Protein AF-A0A524F639-F1 (afdb_monomer_lite)

Foldseek 3Di:
DDLVVLVVVQQVVLPLFDAQAEPLLLQLPADPVLLVVLCVVVVQDDDPPDDDDSVNSVSSLLSVQSVVCVVPVVVCVVQVGSQSVSVVSQCVDPSSVVSVCLQWDPDLVVQVVLVQLVCQLVQKFKFAPCVVCVDPLNFGIWIFDPPPHTFIEGEDGDILVCLAPVSVVVVLVSQQVCLQQGQAYEYEYTLSSCVNQPLVNVQVSCVVSQHFYWYQGNSLQAIAGQAHGGTRPNHDPVNNVVVVVVIDPHTPHHNVPPPDHRSYDYDPVSHRHNVSYDNYHYDDPVVSVVSNVVSPDDPPCPVVVVPDDPDD

Sequence (312 aa):
MNNQEILDQIIQENEGKFGILCIDCLIVRTRFKELEEFVSKKEIEIPSDKQLTKLDYLDDIMIHYFKKMSENPDLREQYGDYLSLITDELLNDDNIKKYLSRFDFIAKHELIEAFADYCADMGISVYDTSFMEDDEFNTDLYLIKKKPFLRTEAVFVRTGSQMTKEQYKNTFYLLNEASKIATWIVFVTTPVGVYNIGLERLISDMEKLNVWFYVVDPVEQRVLGITKGKKSKDHEAELRDDYLKKVPKEPIRAPSRLSKISDYEFSESDSYNPKRYTMYEILPKAIALEREKSIIRKPKYKDIFRTLLVID

pLDDT: mean 87.97, std 11.81, range [37.5, 98.5]

Structure (mmCIF, N/CA/C/O backbone):
data_AF-A0A524F639-F1
#
_entry.id   AF-A0A524F639-F1
#
loop_
_atom_site.group_PDB
_atom_site.id
_atom_site.type_symbol
_atom_site.label_atom_id
_atom_site.label_alt_id
_atom_site.label_comp_id
_atom_site.label_asym_id
_atom_site.label_entity_id
_atom_site.label_seq_id
_atom_site.pdbx_PDB_ins_code
_atom_site.Cartn_x
_atom_site.Cartn_y
_atom_site.Cartn_z
_atom_site.occupancy
_atom_site.B_iso_or_equiv
_atom_site.auth_seq_id
_atom_site.auth_comp_id
_atom_site.auth_asym_id
_atom_site.auth_atom_id
_atom_site.pdbx_PDB_model_num
ATOM 1 N N . MET A 1 1 ? -23.797 15.335 20.670 1.00 77.38 1 MET A N 1
ATOM 2 C CA . MET A 1 1 ? -24.050 14.415 19.549 1.00 77.38 1 MET A CA 1
ATOM 3 C C . MET A 1 1 ? -24.398 13.054 20.100 1.00 77.38 1 MET A C 1
ATOM 5 O O . MET A 1 1 ? -23.820 12.661 21.111 1.00 77.38 1 MET A O 1
ATOM 9 N N . ASN A 1 2 ? -25.355 12.371 19.481 1.00 89.88 2 ASN A N 1
ATOM 10 C CA . ASN A 1 2 ? -25.576 10.951 19.743 1.00 89.88 2 ASN A CA 1
ATOM 11 C C . ASN A 1 2 ? -24.474 10.105 19.062 1.00 89.88 2 ASN A C 1
ATOM 13 O O . ASN A 1 2 ? -23.693 10.620 18.262 1.00 89.88 2 ASN A O 1
ATOM 17 N N . ASN A 1 3 ? -24.385 8.814 19.395 1.00 89.88 3 ASN A N 1
ATOM 18 C CA . ASN A 1 3 ? -23.334 7.939 18.864 1.00 89.88 3 ASN A CA 1
ATOM 19 C C . ASN A 1 3 ? -23.393 7.782 17.332 1.00 89.88 3 ASN A C 1
ATOM 21 O O . ASN A 1 3 ? -22.344 7.721 16.704 1.00 89.88 3 ASN A O 1
ATOM 25 N N . GLN A 1 4 ? -24.584 7.771 16.724 1.00 90.06 4 GLN A N 1
ATOM 26 C CA . GLN A 1 4 ? -24.719 7.646 15.268 1.00 90.06 4 GLN A CA 1
ATOM 27 C C . GLN A 1 4 ? -24.188 8.890 14.545 1.00 90.06 4 GLN A C 1
ATOM 29 O O . GLN A 1 4 ? -23.441 8.766 13.585 1.00 90.06 4 GLN A O 1
ATOM 34 N N . GLU A 1 5 ? -24.500 10.083 15.057 1.00 91.75 5 GLU A N 1
ATOM 35 C CA . GLU A 1 5 ? -23.988 11.351 14.521 1.00 91.75 5 GLU A CA 1
ATOM 36 C C . GLU A 1 5 ? -22.455 11.416 14.568 1.00 91.75 5 GLU A C 1
ATOM 38 O O . GLU A 1 5 ? -21.837 11.976 13.667 1.00 91.75 5 GLU A O 1
ATOM 43 N N . ILE A 1 6 ? -21.835 10.844 15.610 1.00 91.50 6 ILE A N 1
ATOM 44 C CA . ILE A 1 6 ? -20.371 10.755 15.721 1.00 91.50 6 ILE A CA 1
ATOM 45 C C . ILE A 1 6 ? -19.802 9.872 14.608 1.00 91.50 6 ILE A C 1
ATOM 47 O O . ILE A 1 6 ? -18.877 10.285 13.913 1.00 91.50 6 ILE A O 1
ATOM 51 N N . LEU A 1 7 ? -20.361 8.674 14.428 1.00 91.38 7 LEU A N 1
ATOM 52 C CA . LEU A 1 7 ? -19.907 7.731 13.404 1.00 91.38 7 LEU A CA 1
ATOM 53 C C . LEU A 1 7 ? -20.056 8.318 11.997 1.00 91.38 7 LEU A C 1
ATOM 55 O O . LEU A 1 7 ? -19.115 8.268 11.205 1.00 91.38 7 LEU A O 1
ATOM 59 N N . ASP A 1 8 ? -21.203 8.934 11.713 1.00 90.81 8 ASP A N 1
ATOM 60 C CA . ASP A 1 8 ? -21.471 9.566 10.423 1.00 90.81 8 ASP A CA 1
ATOM 61 C C . ASP A 1 8 ? -20.468 10.694 10.140 1.00 90.81 8 ASP A C 1
ATOM 63 O O . ASP A 1 8 ? -19.979 10.805 9.017 1.00 90.81 8 ASP A O 1
ATOM 67 N N . GLN A 1 9 ? -20.095 11.490 11.151 1.00 90.38 9 GLN A N 1
ATOM 68 C CA . GLN A 1 9 ? -19.083 12.536 10.991 1.00 90.38 9 GLN A CA 1
ATOM 69 C C . GLN A 1 9 ? -17.702 11.954 10.649 1.00 90.38 9 GLN A C 1
ATOM 71 O O . GLN A 1 9 ? -17.050 12.441 9.726 1.00 90.38 9 GLN A O 1
ATOM 76 N N . ILE A 1 10 ? -17.258 10.908 11.355 1.00 88.94 10 ILE A N 1
ATOM 77 C CA . ILE A 1 10 ? -15.953 10.268 11.104 1.00 88.94 10 ILE A CA 1
ATOM 78 C C . ILE A 1 10 ? -15.885 9.712 9.673 1.00 88.94 10 ILE A C 1
ATOM 80 O O . ILE A 1 10 ? -14.871 9.864 8.986 1.00 88.94 10 ILE A O 1
ATOM 84 N N . ILE A 1 11 ? -16.978 9.099 9.208 1.00 87.81 11 ILE A N 1
ATOM 85 C CA . ILE A 1 11 ? -17.091 8.567 7.845 1.00 87.81 11 ILE A CA 1
ATOM 86 C C . ILE A 1 11 ? -17.079 9.710 6.817 1.00 87.81 11 ILE A C 1
ATOM 88 O O . ILE A 1 11 ? -16.344 9.641 5.831 1.00 87.81 11 ILE A O 1
ATOM 92 N N . GLN A 1 12 ? -17.846 10.780 7.052 1.00 86.38 12 GLN A N 1
ATOM 93 C CA . GLN A 1 12 ? -17.947 11.926 6.139 1.00 86.38 12 GLN A CA 1
ATOM 94 C C . GLN A 1 12 ? -16.614 12.653 5.929 1.00 86.38 12 GLN A C 1
ATOM 96 O O . GLN A 1 12 ? -16.335 13.102 4.819 1.00 86.38 12 GLN A O 1
ATOM 101 N N . GLU A 1 13 ? -15.750 12.737 6.945 1.00 82.00 13 GLU A N 1
ATOM 102 C CA . GLU A 1 13 ? -14.425 13.368 6.813 1.00 82.00 13 GLU A CA 1
ATOM 103 C C . GLU A 1 13 ? -13.511 12.676 5.780 1.00 82.00 13 GLU A C 1
ATOM 105 O O . GLU A 1 13 ? -12.563 13.285 5.266 1.00 82.00 13 GLU A O 1
ATOM 110 N N . ASN A 1 14 ? -13.820 11.424 5.434 1.00 76.31 14 ASN A N 1
ATOM 111 C CA . ASN A 1 14 ? -13.075 10.619 4.468 1.00 76.31 14 ASN A CA 1
ATOM 112 C C . ASN A 1 14 ? -13.873 10.296 3.197 1.00 76.31 14 ASN A C 1
ATOM 114 O O . ASN A 1 14 ? -13.374 9.587 2.321 1.00 76.31 14 ASN A O 1
ATOM 118 N N . GLU A 1 15 ? -15.078 10.850 3.050 1.00 80.94 15 GLU A N 1
ATOM 119 C CA . GLU A 1 15 ? -15.914 10.615 1.879 1.00 80.94 15 GLU A CA 1
ATOM 120 C C . GLU A 1 15 ? -15.224 11.110 0.592 1.00 80.94 15 GLU A C 1
ATOM 122 O O . GLU A 1 15 ? -14.656 12.203 0.521 1.00 80.94 15 GLU A O 1
ATOM 127 N N . GLY A 1 16 ? -15.237 10.273 -0.450 1.00 76.88 16 GLY A N 1
ATOM 128 C CA . GLY A 1 16 ? -14.625 10.574 -1.750 1.00 76.88 16 GLY A CA 1
ATOM 129 C C . GLY A 1 16 ? -13.101 10.394 -1.828 1.00 76.88 16 GLY A C 1
ATOM 130 O O . GLY A 1 16 ? -12.529 10.604 -2.907 1.00 76.88 16 GLY A O 1
ATOM 131 N N . LYS A 1 17 ? -12.446 9.982 -0.733 1.00 86.12 17 LYS A N 1
ATOM 132 C CA . LYS A 1 17 ? -11.032 9.582 -0.709 1.00 86.12 17 LYS A CA 1
ATOM 133 C C . LYS A 1 17 ? -10.884 8.057 -0.716 1.00 86.12 17 LYS A C 1
ATOM 135 O O . LYS A 1 17 ? -11.781 7.335 -0.296 1.00 86.12 17 LYS A O 1
ATOM 140 N N . PHE A 1 18 ? -9.734 7.579 -1.179 1.00 89.81 18 PHE A N 1
ATOM 141 C CA . PHE A 1 18 ? -9.319 6.180 -1.110 1.00 89.81 18 PHE A CA 1
ATOM 142 C C . PHE A 1 18 ? -8.263 6.023 -0.021 1.00 89.81 18 PHE A C 1
ATOM 144 O O . PHE A 1 18 ? -7.236 6.708 -0.053 1.00 89.81 18 PHE A O 1
ATOM 151 N N . GLY A 1 19 ? -8.498 5.132 0.935 1.00 92.56 19 GLY A N 1
ATOM 152 C CA . GLY A 1 19 ? -7.502 4.809 1.949 1.00 92.56 19 GLY A CA 1
ATOM 153 C C . GLY A 1 19 ? -6.488 3.808 1.435 1.00 92.56 19 GLY A C 1
ATOM 154 O O . GLY A 1 19 ? -6.814 2.923 0.654 1.00 92.56 19 GLY A O 1
ATOM 155 N N . ILE A 1 20 ? -5.248 3.924 1.899 1.00 95.56 20 ILE A N 1
ATOM 156 C CA . ILE A 1 20 ? -4.230 2.900 1.662 1.00 95.56 20 ILE A CA 1
ATOM 157 C C . ILE A 1 20 ? -4.450 1.696 2.587 1.00 95.56 20 ILE A C 1
ATOM 159 O O . ILE A 1 20 ? -4.297 0.555 2.158 1.00 95.56 20 ILE A O 1
ATOM 163 N N . LEU A 1 21 ? -4.836 1.940 3.843 1.00 94.75 21 LEU A N 1
ATOM 164 C CA . LEU A 1 21 ? -5.191 0.917 4.825 1.00 94.75 21 LEU A CA 1
ATOM 165 C C . LEU A 1 21 ? -6.665 1.033 5.223 1.00 94.75 21 LEU A C 1
ATOM 167 O O . LEU A 1 21 ? -7.083 2.038 5.793 1.00 94.75 21 LEU A O 1
ATOM 171 N N . CYS A 1 22 ? -7.435 -0.029 4.981 1.00 93.62 22 CYS A N 1
ATOM 172 C CA . CYS A 1 22 ? -8.819 -0.138 5.438 1.00 93.62 22 CYS A CA 1
ATOM 173 C C . CYS A 1 22 ? -8.879 -0.639 6.891 1.00 93.62 22 CYS A C 1
ATOM 175 O O . CYS A 1 22 ? -8.493 -1.777 7.187 1.00 93.62 22 CYS A O 1
ATOM 177 N N . ILE A 1 23 ? -9.385 0.200 7.799 1.00 94.81 23 ILE A N 1
ATOM 178 C CA . ILE A 1 23 ? -9.487 -0.123 9.229 1.00 94.81 23 ILE A CA 1
ATOM 179 C C . ILE A 1 23 ? -10.513 -1.238 9.455 1.00 94.81 23 ILE A C 1
ATOM 181 O O . ILE A 1 23 ? -10.240 -2.162 10.222 1.00 94.81 23 ILE A O 1
ATOM 185 N N . ASP A 1 24 ? -11.638 -1.240 8.733 1.00 94.06 24 ASP A N 1
ATOM 186 C CA . ASP A 1 24 ? -12.615 -2.334 8.804 1.00 94.06 24 ASP A CA 1
ATOM 187 C C . ASP A 1 24 ? -11.956 -3.674 8.480 1.00 94.06 24 ASP A C 1
ATOM 189 O O . ASP A 1 24 ? -12.101 -4.655 9.209 1.00 94.06 24 ASP A O 1
ATOM 193 N N . CYS A 1 25 ? -11.152 -3.705 7.415 1.00 92.56 25 CYS A N 1
ATOM 194 C CA . CYS A 1 25 ? -10.421 -4.893 7.004 1.00 92.56 25 CYS A CA 1
ATOM 195 C C . CYS A 1 25 ? -9.411 -5.362 8.055 1.00 92.56 25 CYS A C 1
ATOM 197 O O . CYS A 1 25 ? -9.228 -6.577 8.209 1.00 92.56 25 CYS A O 1
ATOM 199 N N . LEU A 1 26 ? -8.751 -4.436 8.756 1.00 94.69 26 LEU A N 1
ATOM 200 C CA . LEU A 1 26 ? -7.849 -4.753 9.859 1.00 94.69 26 LEU A CA 1
ATOM 201 C C . LEU A 1 26 ? -8.635 -5.415 10.996 1.00 94.69 26 LEU A C 1
ATOM 203 O O . LEU A 1 26 ? -8.312 -6.535 11.389 1.00 94.69 26 LEU A O 1
ATOM 207 N N . ILE A 1 27 ? -9.704 -4.767 11.461 1.00 95.25 27 ILE A N 1
ATOM 208 C CA . ILE A 1 27 ? -10.514 -5.216 12.599 1.00 95.25 27 ILE A CA 1
ATOM 209 C C . ILE A 1 27 ? -11.236 -6.530 12.314 1.00 95.25 27 ILE A C 1
ATOM 211 O O . ILE A 1 27 ? -11.289 -7.421 13.155 1.00 95.25 27 ILE A O 1
ATOM 215 N N . VAL A 1 28 ? -11.743 -6.730 11.105 1.00 92.44 28 VAL A N 1
ATOM 216 C CA . VAL A 1 28 ? -12.386 -7.996 10.746 1.00 92.44 28 VAL A CA 1
ATOM 217 C C . VAL A 1 28 ? -11.402 -9.172 10.816 1.00 92.44 28 VAL A C 1
ATOM 219 O O . VAL A 1 28 ? -11.792 -10.301 11.138 1.00 92.44 28 VAL A O 1
ATOM 222 N N . ARG A 1 29 ? -10.104 -8.919 10.609 1.00 91.12 29 ARG A N 1
ATOM 223 C CA . ARG A 1 29 ? -9.038 -9.927 10.682 1.00 91.12 29 ARG A CA 1
ATOM 224 C C . ARG A 1 29 ? -8.490 -10.151 12.095 1.00 91.12 29 ARG A C 1
ATOM 226 O O . ARG A 1 29 ? -7.940 -11.231 12.321 1.00 91.12 29 ARG A O 1
ATOM 233 N N . THR A 1 30 ? -8.661 -9.219 13.037 1.00 93.81 30 THR A N 1
ATOM 234 C CA . THR A 1 30 ? -8.248 -9.407 14.445 1.00 93.81 30 THR A CA 1
ATOM 235 C C . THR A 1 30 ? -9.099 -10.473 15.140 1.00 93.81 30 THR A C 1
ATOM 237 O O . THR A 1 30 ? -10.178 -10.835 14.669 1.00 93.81 30 THR A O 1
ATOM 240 N N . ARG A 1 31 ? -8.648 -11.043 16.262 1.00 94.62 31 ARG A N 1
ATOM 241 C CA . ARG A 1 31 ? -9.488 -11.961 17.058 1.00 94.62 31 ARG A CA 1
ATOM 242 C C . ARG A 1 31 ? -10.358 -11.168 18.029 1.00 94.62 31 ARG A C 1
ATOM 244 O O . ARG A 1 31 ? -9.911 -10.169 18.572 1.00 94.62 31 ARG A O 1
ATOM 251 N N . PHE A 1 32 ? -11.555 -11.683 18.331 1.00 94.50 32 PHE A N 1
ATOM 252 C CA . PHE A 1 32 ? -12.450 -11.091 19.339 1.00 94.50 32 PHE A CA 1
ATOM 253 C C . PHE A 1 32 ? -11.740 -10.842 20.672 1.00 94.50 32 PHE A C 1
ATOM 255 O O . PHE A 1 32 ? -11.739 -9.719 21.151 1.00 94.50 32 PHE A O 1
ATOM 262 N N . LYS A 1 33 ? -11.030 -11.851 21.191 1.00 95.50 33 LYS A N 1
ATOM 263 C CA . LYS A 1 33 ? -10.266 -11.735 22.439 1.00 95.50 33 LYS A CA 1
ATOM 264 C C . LYS A 1 33 ? -9.258 -10.575 22.435 1.00 95.50 33 LYS A C 1
ATOM 266 O O . LYS A 1 33 ? -9.067 -9.931 23.452 1.00 95.50 33 LYS A O 1
ATOM 271 N N . GLU A 1 34 ? -8.616 -10.304 21.300 1.00 96.75 34 GLU A N 1
ATOM 272 C CA . GLU A 1 34 ? -7.627 -9.220 21.192 1.00 96.75 34 GLU A CA 1
ATOM 273 C C . GLU A 1 34 ? -8.309 -7.844 21.169 1.00 96.75 34 GLU A C 1
ATOM 275 O O . GLU A 1 34 ? -7.772 -6.891 21.722 1.00 96.75 34 GLU A O 1
ATOM 280 N N . LEU A 1 35 ? -9.510 -7.747 20.581 1.00 96.12 35 LEU A N 1
ATOM 281 C CA . LEU A 1 35 ? -10.339 -6.539 20.644 1.00 96.12 35 LEU A CA 1
ATOM 282 C C . LEU A 1 35 ? -10.879 -6.298 22.059 1.00 96.12 35 LEU A C 1
ATOM 284 O O . LEU A 1 35 ? -10.827 -5.174 22.545 1.00 96.12 35 LEU A O 1
ATOM 288 N N . GLU A 1 36 ? -11.348 -7.348 22.736 1.00 94.56 36 GLU A N 1
ATOM 289 C CA . GLU A 1 36 ? -11.800 -7.291 24.132 1.00 94.56 36 GLU A CA 1
ATOM 290 C C . GLU A 1 36 ? -10.669 -6.839 25.068 1.00 94.56 36 GLU A C 1
ATOM 292 O O . GLU A 1 36 ? -10.865 -5.953 25.900 1.00 94.56 36 GLU A O 1
ATOM 297 N N . GLU A 1 37 ? -9.468 -7.402 24.902 1.00 95.81 37 GLU A N 1
ATOM 298 C CA . GLU A 1 37 ? -8.270 -6.991 25.639 1.00 95.81 37 GLU A CA 1
ATOM 299 C C . GLU A 1 37 ? -7.906 -5.528 25.360 1.00 95.81 37 GLU A C 1
ATOM 301 O O . GLU A 1 37 ? -7.610 -4.789 26.299 1.00 95.81 37 GLU A O 1
ATOM 306 N N . PHE A 1 38 ? -7.954 -5.092 24.096 1.00 97.00 38 PHE A N 1
ATOM 307 C CA . PHE A 1 38 ? -7.668 -3.707 23.719 1.00 97.00 38 PHE A CA 1
ATOM 308 C C . PHE A 1 38 ? -8.638 -2.728 24.383 1.00 97.00 38 PHE A C 1
ATOM 310 O O . PHE A 1 38 ? -8.211 -1.783 25.045 1.00 97.00 38 PHE A O 1
ATOM 317 N N . VAL A 1 39 ? -9.939 -2.983 24.260 1.00 96.12 39 VAL A N 1
ATOM 318 C CA . VAL A 1 39 ? -10.992 -2.166 24.869 1.00 96.12 39 VAL A CA 1
ATOM 319 C C . VAL A 1 39 ? -10.842 -2.123 26.384 1.00 96.12 39 VAL A C 1
ATOM 321 O O . VAL A 1 39 ? -10.888 -1.041 26.967 1.00 96.12 39 VAL A O 1
ATOM 324 N N . SER A 1 40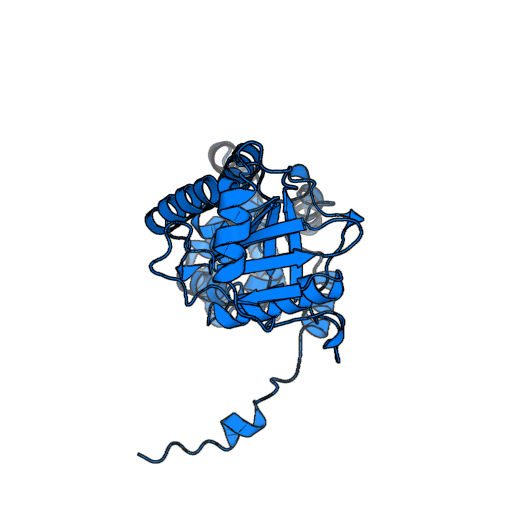 ? -10.617 -3.272 27.028 1.00 94.69 40 SER A N 1
ATOM 325 C CA . SER A 1 40 ? -10.431 -3.327 28.478 1.00 94.69 40 SER A CA 1
ATOM 326 C C . SER A 1 40 ? -9.192 -2.546 28.919 1.00 94.69 40 SER A C 1
ATOM 328 O O . SER A 1 40 ? -9.249 -1.836 29.917 1.00 94.69 40 SER A O 1
ATOM 330 N N . LYS A 1 41 ? -8.081 -2.654 28.181 1.00 96.06 41 LYS A N 1
ATOM 331 C CA . LYS A 1 41 ? -6.825 -1.940 28.456 1.00 96.06 41 LYS A CA 1
ATOM 332 C C . LYS A 1 41 ? -6.954 -0.429 28.267 1.00 96.06 41 LYS A C 1
ATOM 334 O O . LYS A 1 41 ? -6.250 0.325 28.932 1.00 96.06 41 LYS A O 1
ATOM 339 N N . LYS A 1 42 ? -7.803 0.005 27.335 1.00 95.69 42 LYS A N 1
ATOM 340 C CA . LYS A 1 42 ? -8.066 1.418 27.030 1.00 95.69 42 LYS A CA 1
ATOM 341 C C . LYS A 1 42 ? -9.260 1.989 27.799 1.00 95.69 42 LYS A C 1
ATOM 343 O O . LYS A 1 42 ? -9.600 3.144 27.573 1.00 95.69 42 LYS A O 1
ATOM 348 N N . GLU A 1 43 ? -9.863 1.202 28.694 1.00 94.44 43 GLU A N 1
ATOM 349 C CA . GLU A 1 43 ? -11.026 1.589 29.505 1.00 94.44 43 GLU A CA 1
ATOM 350 C C . GLU A 1 43 ? -12.197 2.103 28.646 1.00 94.44 43 GLU A C 1
ATOM 352 O O . GLU A 1 43 ? -12.898 3.051 28.997 1.00 94.44 43 GLU A O 1
ATOM 357 N N . ILE A 1 44 ? -12.402 1.478 27.484 1.00 95.00 44 ILE A N 1
ATOM 358 C CA . ILE A 1 44 ? -13.484 1.829 26.563 1.00 95.00 44 ILE A CA 1
ATOM 359 C C . ILE A 1 44 ? -14.779 1.197 27.080 1.00 95.00 44 ILE A C 1
ATOM 361 O O . ILE A 1 44 ? -14.857 -0.016 27.281 1.00 95.00 44 ILE A O 1
ATOM 365 N N . GLU A 1 45 ? -15.802 2.021 27.302 1.00 90.06 45 GLU A N 1
ATOM 366 C CA . GLU A 1 45 ? -17.116 1.553 27.742 1.00 90.06 45 GLU A CA 1
ATOM 367 C C . GLU A 1 45 ? -17.806 0.758 26.630 1.00 90.06 45 GLU A C 1
ATOM 369 O O . GLU A 1 45 ? -18.047 1.281 25.543 1.00 90.06 45 GLU A O 1
ATOM 374 N N . ILE A 1 46 ? -18.155 -0.496 26.925 1.00 88.19 46 ILE A N 1
ATOM 375 C CA . ILE A 1 46 ? -18.859 -1.391 26.005 1.00 88.19 46 ILE A CA 1
ATOM 376 C C . ILE A 1 46 ? -20.236 -1.751 26.573 1.00 88.19 46 ILE A C 1
ATOM 378 O O . ILE A 1 46 ? -20.328 -2.101 27.756 1.00 88.19 46 ILE A O 1
ATOM 382 N N . PRO A 1 47 ? -21.307 -1.731 25.757 1.00 82.94 47 PRO A N 1
ATOM 383 C CA . PRO A 1 47 ? -22.626 -2.196 26.175 1.00 82.94 47 PRO A CA 1
ATOM 384 C C . PRO A 1 47 ? -22.586 -3.671 26.602 1.00 82.94 47 PRO A C 1
ATOM 386 O O . PRO A 1 47 ? -22.328 -4.564 25.795 1.00 82.94 47 PRO A O 1
ATOM 389 N N . SER A 1 48 ? -22.851 -3.942 27.881 1.00 73.25 48 SER A N 1
ATOM 390 C CA . SER A 1 48 ? -22.785 -5.290 28.469 1.00 73.25 48 SER A CA 1
ATOM 391 C C . SER A 1 48 ? -23.960 -6.197 28.083 1.00 73.25 48 SER A C 1
ATOM 393 O O . SER A 1 48 ? -23.932 -7.400 28.338 1.00 73.25 48 SER A O 1
ATOM 395 N N . ASP A 1 49 ? -24.994 -5.631 27.467 1.00 72.75 49 ASP A N 1
ATOM 396 C CA . ASP A 1 49 ? -26.269 -6.263 27.140 1.00 72.75 49 ASP A CA 1
ATOM 397 C C . ASP A 1 49 ? -26.359 -6.772 25.691 1.00 72.75 49 ASP A C 1
ATOM 399 O O . ASP A 1 49 ? -27.373 -7.361 25.307 1.00 72.75 49 ASP A O 1
ATOM 403 N N . LYS A 1 50 ? -25.310 -6.585 24.879 1.00 76.44 50 LYS A N 1
ATOM 404 C CA . LYS A 1 50 ? -25.316 -6.937 23.454 1.00 76.44 50 LYS A CA 1
ATOM 405 C C . LYS A 1 50 ? -24.219 -7.926 23.090 1.00 76.44 50 LYS A C 1
ATOM 407 O O . LYS A 1 50 ? -23.068 -7.799 23.492 1.00 76.44 50 LYS A O 1
ATOM 412 N N . GLN A 1 51 ? -24.575 -8.893 22.247 1.00 82.25 51 GLN A N 1
ATOM 413 C CA . GLN A 1 51 ? -23.589 -9.708 21.550 1.00 82.25 51 GLN A CA 1
ATOM 414 C C . GLN A 1 51 ? -23.006 -8.884 20.398 1.00 82.25 51 GLN A C 1
ATOM 416 O O . GLN A 1 51 ? -23.673 -8.672 19.386 1.00 82.25 51 GLN A O 1
ATOM 421 N N . LEU A 1 52 ? -21.779 -8.401 20.576 1.00 88.94 52 LEU A N 1
ATOM 422 C CA . LEU A 1 52 ? -21.127 -7.502 19.629 1.00 88.94 52 LEU A CA 1
ATOM 423 C C . LEU A 1 52 ? -20.381 -8.257 18.529 1.00 88.94 52 LEU A C 1
ATOM 425 O O . LEU A 1 52 ? -19.721 -9.273 18.755 1.00 88.94 52 LEU A O 1
ATOM 429 N N . THR A 1 53 ? -20.464 -7.729 17.313 1.00 92.25 53 THR A N 1
ATOM 430 C CA . THR A 1 53 ? -19.586 -8.082 16.197 1.00 92.25 53 THR A CA 1
ATOM 431 C C . THR A 1 53 ? -18.278 -7.291 16.289 1.00 92.25 53 THR A C 1
ATOM 433 O O . THR A 1 53 ? -18.199 -6.273 16.971 1.00 92.25 53 THR A O 1
ATOM 436 N N . LYS A 1 54 ? -17.230 -7.701 15.561 1.00 93.38 54 LYS A N 1
ATOM 437 C CA . LYS A 1 54 ? -15.949 -6.962 15.548 1.00 93.38 54 LYS A CA 1
ATOM 438 C C . LYS A 1 54 ? -16.094 -5.523 15.055 1.00 93.38 54 LYS A C 1
ATOM 440 O O . LYS A 1 54 ? -15.382 -4.644 15.516 1.00 93.38 54 LYS A O 1
ATOM 445 N N . LEU A 1 55 ? -17.017 -5.289 14.127 1.00 93.69 55 LEU A N 1
ATOM 446 C CA . LEU A 1 55 ? -17.291 -3.945 13.639 1.00 93.69 55 LEU A CA 1
ATOM 447 C C . LEU A 1 55 ? -18.110 -3.128 14.651 1.00 93.69 55 LEU A C 1
ATOM 449 O O . LEU A 1 55 ? -17.998 -1.916 14.644 1.00 93.69 55 LEU A O 1
ATOM 453 N N . ASP A 1 56 ? -18.904 -3.746 15.539 1.00 93.62 56 ASP A N 1
ATOM 454 C CA . ASP A 1 56 ? -19.492 -3.011 16.677 1.00 93.62 56 ASP A CA 1
ATOM 455 C C . ASP A 1 56 ? -18.401 -2.553 17.660 1.00 93.62 56 ASP A C 1
ATOM 457 O O . ASP A 1 56 ? -18.417 -1.410 18.095 1.00 93.62 56 ASP A O 1
ATOM 461 N N . TYR A 1 57 ? -17.389 -3.393 17.923 1.00 94.81 57 TYR A N 1
ATOM 462 C CA . TYR A 1 57 ? -16.215 -2.960 18.692 1.00 94.81 57 TYR A CA 1
ATOM 463 C C . TYR A 1 57 ? -15.492 -1.781 18.031 1.00 94.81 57 TYR A C 1
ATOM 465 O O . TYR A 1 57 ? -15.052 -0.873 18.730 1.00 94.81 57 TYR A O 1
ATOM 473 N N . LEU A 1 58 ? -15.359 -1.783 16.700 1.00 95.38 58 LEU A N 1
ATOM 474 C CA . LEU A 1 58 ? -14.780 -0.646 15.983 1.00 95.38 58 LEU A CA 1
ATOM 475 C C . LEU A 1 58 ? -15.622 0.620 16.177 1.00 95.38 58 LEU A C 1
ATOM 477 O O . LEU A 1 58 ? -15.047 1.660 16.479 1.00 95.38 58 LEU A O 1
ATOM 481 N N . ASP A 1 59 ? -16.950 0.527 16.080 1.00 94.69 59 ASP A N 1
ATOM 482 C CA . ASP A 1 59 ? -17.852 1.659 16.331 1.00 94.69 59 ASP A CA 1
ATOM 483 C C . ASP A 1 59 ? -17.617 2.265 17.728 1.00 94.69 59 ASP A C 1
ATOM 485 O O . ASP A 1 59 ? -17.403 3.474 17.856 1.00 94.69 59 ASP A O 1
ATOM 489 N N . ASP A 1 60 ? -17.561 1.431 18.770 1.00 95.12 60 ASP A N 1
ATOM 490 C CA . ASP A 1 60 ? -17.321 1.885 20.146 1.00 95.12 60 ASP A CA 1
ATOM 491 C C . ASP A 1 60 ? -15.919 2.502 20.327 1.00 95.12 60 ASP A C 1
ATOM 493 O O . ASP A 1 60 ? -15.770 3.552 20.963 1.00 95.12 60 ASP A O 1
ATOM 497 N N . ILE A 1 61 ? -14.890 1.904 19.714 1.00 96.19 61 ILE A N 1
ATOM 498 C CA . ILE A 1 61 ? -13.519 2.439 19.706 1.00 96.19 61 ILE A CA 1
ATOM 499 C C . ILE A 1 61 ? -13.487 3.823 19.050 1.00 96.19 61 ILE A C 1
ATOM 501 O O . ILE A 1 61 ? -12.915 4.764 19.604 1.00 96.19 61 ILE A O 1
ATOM 505 N N . MET A 1 62 ? -14.123 3.973 17.890 1.00 95.25 62 MET A N 1
ATOM 506 C CA . MET A 1 62 ? -14.185 5.246 17.179 1.00 95.25 62 MET A CA 1
ATOM 507 C C . MET A 1 62 ? -14.878 6.330 17.999 1.00 95.25 62 MET A C 1
ATOM 509 O O . MET A 1 62 ? -14.361 7.441 18.118 1.00 95.25 62 MET A O 1
ATOM 513 N N . ILE A 1 63 ? -16.024 6.005 18.603 1.00 95.19 63 ILE A N 1
ATOM 514 C CA . ILE A 1 63 ? -16.778 6.933 19.451 1.00 95.19 63 ILE A CA 1
ATOM 515 C C . ILE A 1 63 ? -15.930 7.391 20.640 1.00 95.19 63 ILE A C 1
ATOM 517 O O . ILE A 1 63 ? -15.930 8.579 20.974 1.00 95.19 63 ILE A O 1
ATOM 521 N N . HIS A 1 64 ? -15.202 6.470 21.276 1.00 95.81 64 HIS A N 1
ATOM 522 C CA . HIS A 1 64 ? -14.319 6.790 22.393 1.00 95.81 64 HIS A CA 1
ATOM 523 C C . HIS A 1 64 ? -13.233 7.793 21.986 1.00 95.81 64 HIS A C 1
ATOM 525 O O . HIS A 1 64 ? -13.093 8.845 22.614 1.00 95.81 64 HIS A O 1
ATOM 531 N N . TYR A 1 65 ? -12.489 7.509 20.915 1.00 95.00 65 TYR A N 1
ATOM 532 C CA . TYR A 1 65 ? -11.387 8.376 20.490 1.00 95.00 65 TYR A CA 1
ATOM 533 C C . TYR A 1 65 ? -11.859 9.701 19.892 1.00 95.00 65 TYR A C 1
ATOM 535 O O . TYR A 1 65 ? -11.188 10.716 20.079 1.00 95.00 65 TYR A O 1
ATOM 543 N N . PHE A 1 66 ? -13.039 9.735 19.268 1.00 93.50 66 PHE A N 1
ATOM 544 C CA . PHE A 1 66 ? -13.678 10.986 18.872 1.00 93.50 66 PHE A CA 1
ATOM 545 C C . PHE A 1 66 ? -13.913 11.894 20.081 1.00 93.50 66 PHE A C 1
ATOM 547 O O . PHE A 1 66 ? -13.464 13.039 20.087 1.00 93.50 66 PHE A O 1
ATOM 554 N N . LYS A 1 67 ? -14.558 11.374 21.136 1.00 93.56 67 LYS A N 1
ATOM 555 C CA . LYS A 1 67 ? -14.813 12.133 22.372 1.00 93.56 67 LYS A CA 1
ATOM 556 C C . LYS A 1 67 ? -13.506 12.592 23.018 1.00 93.56 67 LYS A C 1
ATOM 558 O O . LYS A 1 67 ? -13.359 13.775 23.309 1.00 93.56 67 LYS A O 1
ATOM 563 N N . LYS A 1 68 ? -12.524 11.690 23.132 1.00 93.56 68 LYS A N 1
ATOM 564 C CA . LYS A 1 68 ? -11.196 11.985 23.691 1.00 93.56 68 LYS A CA 1
ATOM 565 C C . LYS A 1 68 ? -10.488 13.129 22.955 1.00 93.56 68 LYS A C 1
ATOM 567 O O . LYS A 1 68 ? -9.904 14.000 23.591 1.00 93.56 68 LYS A O 1
ATOM 572 N N . MET A 1 69 ? -10.545 13.145 21.625 1.00 92.62 69 MET A N 1
ATOM 573 C CA . MET A 1 69 ? -9.937 14.195 20.801 1.00 92.62 69 MET A CA 1
ATOM 574 C C . MET A 1 69 ? -10.734 15.506 20.843 1.00 92.62 69 MET A C 1
ATOM 576 O O . MET A 1 69 ? -10.149 16.584 20.807 1.00 92.62 69 MET A O 1
ATOM 580 N N . SER A 1 70 ? -12.062 15.438 20.968 1.00 89.69 70 SER A N 1
ATOM 581 C CA . SER A 1 70 ? -12.913 16.616 21.171 1.00 89.69 70 SER A CA 1
ATOM 582 C C . SER A 1 70 ? -12.696 17.291 22.528 1.00 89.69 70 SER A C 1
ATOM 584 O O . SER A 1 70 ? -12.844 18.507 22.631 1.00 89.69 70 SER A O 1
ATOM 586 N N . GLU A 1 71 ? -12.342 16.524 23.558 1.00 92.19 71 GLU A N 1
ATOM 587 C CA . GLU A 1 71 ? -12.056 17.024 24.908 1.00 92.19 71 GLU A CA 1
ATOM 588 C C . GLU A 1 71 ? -10.608 17.513 25.076 1.00 92.19 71 GLU A C 1
ATOM 590 O O . GLU A 1 71 ? -10.324 18.276 26.000 1.00 92.19 71 GLU A O 1
ATOM 595 N N . ASN A 1 72 ? -9.700 17.115 24.178 1.00 92.12 72 ASN A N 1
ATOM 596 C CA . ASN A 1 72 ? -8.286 17.474 24.229 1.00 92.12 72 ASN A CA 1
ATOM 597 C C . ASN A 1 72 ? -7.799 18.090 22.896 1.00 92.12 72 ASN A C 1
ATOM 599 O O . ASN A 1 72 ? -7.399 17.354 21.988 1.00 92.12 72 ASN A O 1
ATOM 603 N N . PRO A 1 73 ? -7.784 19.434 22.781 1.00 86.69 73 PRO A N 1
ATOM 604 C CA . PRO A 1 73 ? -7.355 20.141 21.572 1.00 86.69 73 PRO A CA 1
ATOM 605 C C . PRO A 1 73 ? -5.933 19.807 21.102 1.00 86.69 73 PRO A C 1
ATOM 607 O O . PRO A 1 73 ? -5.691 19.808 19.895 1.00 86.69 73 PRO A O 1
ATOM 610 N N . ASP A 1 74 ? -5.022 19.463 22.017 1.00 92.44 74 ASP A N 1
ATOM 611 C CA . ASP A 1 74 ? -3.630 19.140 21.682 1.00 92.44 74 ASP A CA 1
ATOM 612 C C . ASP A 1 74 ? -3.549 17.875 20.809 1.00 92.44 74 ASP A C 1
ATOM 614 O O . ASP A 1 74 ? -2.730 17.788 19.893 1.00 92.44 74 ASP A O 1
ATOM 618 N N . LEU A 1 75 ? -4.457 16.909 21.022 1.00 89.94 75 LEU A N 1
ATOM 619 C CA . LEU A 1 75 ? -4.554 15.717 20.171 1.00 89.94 75 LEU A CA 1
ATOM 620 C C . LEU A 1 75 ? -4.964 16.080 18.742 1.00 89.94 75 LEU A C 1
ATOM 622 O O . LEU A 1 75 ? -4.505 15.454 17.787 1.00 89.94 75 LEU A O 1
ATOM 626 N N . ARG A 1 76 ? -5.804 17.106 18.575 1.00 86.62 76 ARG A N 1
ATOM 627 C CA . ARG A 1 76 ? -6.212 17.572 17.249 1.00 86.62 76 ARG A CA 1
ATOM 628 C C . ARG A 1 76 ? -5.082 18.246 16.492 1.00 86.62 76 ARG A C 1
ATOM 630 O O . ARG A 1 76 ? -4.964 18.024 15.291 1.00 86.62 76 ARG A O 1
ATOM 637 N N . GLU A 1 77 ? -4.240 19.004 17.182 1.00 89.19 77 GLU A N 1
ATOM 638 C CA . GLU A 1 77 ? -3.035 19.578 16.583 1.00 89.19 77 GLU A CA 1
ATOM 639 C C . GLU A 1 77 ? -2.014 18.493 16.209 1.00 89.19 77 GLU A C 1
ATOM 641 O O . GLU A 1 77 ? -1.427 18.550 15.130 1.00 89.19 77 GLU A O 1
ATOM 646 N N . GLN A 1 78 ? -1.844 17.473 17.056 1.00 91.19 78 GLN A N 1
ATOM 647 C CA . GLN A 1 78 ? -0.870 16.405 16.831 1.00 91.19 78 GLN A CA 1
ATOM 648 C C . GLN A 1 78 ? -1.234 15.474 15.662 1.00 91.19 78 GLN A C 1
ATOM 650 O O . GLN A 1 78 ? -0.357 15.125 14.873 1.00 91.19 78 GLN A O 1
ATOM 655 N N . TYR A 1 79 ? -2.491 15.029 15.576 1.00 89.06 79 TYR A N 1
ATOM 656 C CA . TYR A 1 79 ? -2.907 13.989 14.621 1.00 89.06 79 TYR A CA 1
ATOM 657 C C . TYR A 1 79 ? -3.636 14.532 13.388 1.00 89.06 79 TYR A C 1
ATOM 659 O O . TYR A 1 79 ? -3.736 13.828 12.388 1.00 89.06 79 TYR A O 1
ATOM 667 N N . GLY A 1 80 ? -4.154 15.762 13.438 1.00 87.56 80 GLY A N 1
ATOM 668 C CA . GLY A 1 80 ? -4.902 16.392 12.346 1.00 87.56 80 GLY A CA 1
ATOM 669 C C . GLY A 1 80 ? -6.345 15.895 12.200 1.00 87.56 80 GLY A C 1
ATOM 670 O O . GLY A 1 80 ? -7.267 16.714 12.183 1.00 87.56 80 GLY A O 1
ATOM 671 N N . ASP A 1 81 ? -6.553 14.577 12.136 1.00 88.88 81 ASP A N 1
ATOM 672 C CA . ASP A 1 81 ? -7.860 13.936 11.927 1.00 88.88 81 ASP A CA 1
ATOM 673 C C . ASP A 1 81 ? -8.124 12.748 12.878 1.00 88.88 81 ASP A C 1
ATOM 675 O O . ASP A 1 81 ? -7.204 12.185 13.480 1.00 88.88 81 ASP A O 1
ATOM 679 N N . TYR A 1 82 ? -9.403 12.376 13.030 1.00 90.31 82 TYR A N 1
ATOM 680 C CA . TYR A 1 82 ? -9.822 11.327 13.967 1.00 90.31 82 TYR A CA 1
ATOM 681 C C . TYR A 1 82 ? -9.307 9.937 13.577 1.00 90.31 82 TYR A C 1
ATOM 683 O O . TYR A 1 82 ? -8.913 9.168 14.457 1.00 90.31 82 TYR A O 1
ATOM 691 N N . LEU A 1 83 ? -9.291 9.598 12.281 1.00 91.06 83 LEU A N 1
ATOM 692 C CA . LEU A 1 83 ? -8.856 8.275 11.825 1.00 91.06 83 LEU A CA 1
ATOM 693 C C . LEU A 1 83 ? -7.365 8.061 12.059 1.00 91.06 83 LEU A C 1
ATOM 695 O O . LEU A 1 83 ? -6.964 6.951 12.413 1.00 91.06 83 LEU A O 1
ATOM 699 N N . SER A 1 84 ? -6.558 9.108 11.910 1.00 91.88 84 SER A N 1
ATOM 700 C CA . SER A 1 84 ? -5.131 9.083 12.213 1.00 91.88 84 SER A CA 1
ATOM 701 C C . SER A 1 84 ? -4.880 8.743 13.683 1.00 91.88 84 SER A C 1
ATOM 703 O O . SER A 1 84 ? -4.085 7.846 13.960 1.00 91.88 84 SER A O 1
ATOM 705 N N . LEU A 1 85 ? -5.613 9.360 14.619 1.00 93.81 85 LEU A N 1
ATOM 706 C CA . LEU A 1 85 ? -5.528 9.024 16.047 1.00 93.81 85 LEU A CA 1
ATOM 707 C C . LEU A 1 85 ? -6.000 7.591 16.334 1.00 93.81 85 LEU A C 1
ATOM 709 O O . LEU A 1 85 ? -5.287 6.826 16.982 1.00 93.81 85 LEU A O 1
ATOM 713 N N . ILE A 1 86 ? -7.195 7.224 15.859 1.00 94.25 86 ILE A N 1
ATOM 714 C CA . ILE A 1 86 ? -7.786 5.894 16.085 1.00 94.25 86 ILE A CA 1
ATOM 715 C C . ILE A 1 86 ? -6.836 4.803 15.585 1.00 94.25 86 ILE A C 1
ATOM 717 O O . ILE A 1 86 ? -6.588 3.816 16.278 1.00 94.25 86 ILE A O 1
ATOM 721 N N . THR A 1 87 ? -6.280 4.988 14.389 1.00 93.81 87 THR A N 1
ATOM 722 C CA . THR A 1 87 ? -5.407 3.990 13.776 1.00 93.81 87 THR A CA 1
ATOM 723 C C . THR A 1 87 ? -4.056 3.919 14.468 1.00 93.81 87 THR A C 1
ATOM 725 O O . THR A 1 87 ? -3.569 2.815 14.696 1.00 93.81 87 THR A O 1
ATOM 728 N N . ASP A 1 88 ? -3.456 5.049 14.848 1.00 94.31 88 ASP A N 1
ATOM 729 C CA . ASP A 1 88 ? -2.198 5.038 15.601 1.00 94.31 88 ASP A CA 1
ATOM 730 C C . ASP A 1 88 ? -2.360 4.303 16.939 1.00 94.31 88 ASP A C 1
ATOM 732 O O . ASP A 1 88 ? -1.571 3.426 17.283 1.00 94.31 88 ASP A O 1
ATOM 736 N N . GLU A 1 89 ? -3.455 4.560 17.650 1.00 95.75 89 GLU A N 1
ATOM 737 C CA . GLU A 1 89 ? -3.770 3.892 18.911 1.00 95.75 89 GLU A CA 1
ATOM 738 C C . GLU A 1 89 ? -3.985 2.379 18.749 1.00 95.75 89 GLU A C 1
ATOM 740 O O . GLU A 1 89 ? -3.484 1.602 19.567 1.00 95.75 89 GLU A O 1
ATOM 745 N N . LEU A 1 90 ? -4.666 1.947 17.681 1.00 96.69 90 LEU A N 1
ATOM 746 C CA . LEU A 1 90 ? -4.814 0.531 17.328 1.00 96.69 90 LEU A CA 1
ATOM 747 C C . LEU A 1 90 ? -3.464 -0.113 16.977 1.00 96.69 90 LEU A C 1
ATOM 749 O O . LEU A 1 90 ? -3.162 -1.215 17.432 1.00 96.69 90 LEU A O 1
ATOM 753 N N . LEU A 1 91 ? -2.639 0.555 16.170 1.00 95.44 91 LEU A N 1
ATOM 754 C CA . LEU A 1 91 ? -1.370 0.017 15.667 1.00 95.44 91 LEU A CA 1
ATOM 755 C C . LEU A 1 91 ? -0.207 0.139 16.663 1.00 95.44 91 LEU A C 1
ATOM 757 O O . LEU A 1 91 ? 0.828 -0.501 16.467 1.00 95.44 91 LEU A O 1
ATOM 761 N N . ASN A 1 92 ? -0.379 0.898 17.745 1.00 95.38 92 ASN A N 1
ATOM 762 C CA . ASN A 1 92 ? 0.505 0.890 18.911 1.00 95.38 92 ASN A CA 1
ATOM 763 C C . ASN A 1 92 ? 0.260 -0.315 19.834 1.00 95.38 92 ASN A C 1
ATOM 765 O O . ASN A 1 92 ? 1.076 -0.584 20.716 1.00 95.38 92 ASN A O 1
ATOM 769 N N . ASP A 1 93 ? -0.837 -1.056 19.651 1.00 96.81 93 ASP A N 1
ATOM 770 C CA . ASP A 1 93 ? -1.066 -2.311 20.357 1.00 96.81 93 ASP A CA 1
ATOM 771 C C . ASP A 1 93 ? -0.517 -3.503 19.558 1.00 96.81 93 ASP A C 1
ATOM 773 O O . ASP A 1 93 ? -1.016 -3.825 18.480 1.00 96.81 93 ASP A O 1
ATOM 777 N N . ASP A 1 94 ? 0.495 -4.197 20.088 1.00 95.62 94 ASP A N 1
ATOM 778 C CA . ASP A 1 94 ? 1.157 -5.314 19.397 1.00 95.62 94 ASP A CA 1
ATOM 779 C C . ASP A 1 94 ? 0.202 -6.465 19.023 1.00 95.62 94 ASP A C 1
ATOM 781 O O . ASP A 1 94 ? 0.424 -7.158 18.020 1.00 95.62 94 ASP A O 1
ATOM 785 N N . ASN A 1 95 ? -0.889 -6.666 19.778 1.00 95.94 95 ASN A N 1
ATOM 786 C CA . ASN A 1 95 ? -1.873 -7.697 19.456 1.00 95.94 95 ASN A CA 1
ATOM 787 C C . ASN A 1 95 ? -2.680 -7.352 18.207 1.00 95.94 95 ASN A C 1
ATOM 789 O O . ASN A 1 95 ? -3.073 -8.269 17.485 1.00 95.94 95 ASN A O 1
ATOM 793 N N . ILE A 1 96 ? -2.895 -6.069 17.928 1.00 96.62 96 ILE A N 1
ATOM 794 C CA . ILE A 1 96 ? -3.602 -5.599 16.734 1.00 96.62 96 ILE A CA 1
ATOM 795 C C . ILE A 1 96 ? -2.609 -5.348 15.595 1.00 96.62 96 ILE A C 1
ATOM 797 O O . ILE A 1 96 ? -2.817 -5.815 14.473 1.00 96.62 96 ILE A O 1
ATOM 801 N N . LYS A 1 97 ? -1.475 -4.704 15.884 1.00 96.25 97 LYS A N 1
ATOM 802 C CA . LYS A 1 97 ? -0.422 -4.355 14.921 1.00 96.25 97 LYS A CA 1
ATOM 803 C C . LYS A 1 97 ? 0.042 -5.535 14.080 1.00 96.25 97 LYS A C 1
ATOM 805 O O . LYS A 1 97 ? 0.269 -5.387 12.881 1.00 96.25 97 LYS A O 1
ATOM 810 N N . LYS A 1 98 ? 0.148 -6.732 14.666 1.00 95.12 98 LYS A N 1
ATOM 811 C CA . LYS A 1 98 ? 0.571 -7.940 13.935 1.00 95.12 98 LYS A CA 1
ATOM 812 C C . LYS A 1 98 ? -0.312 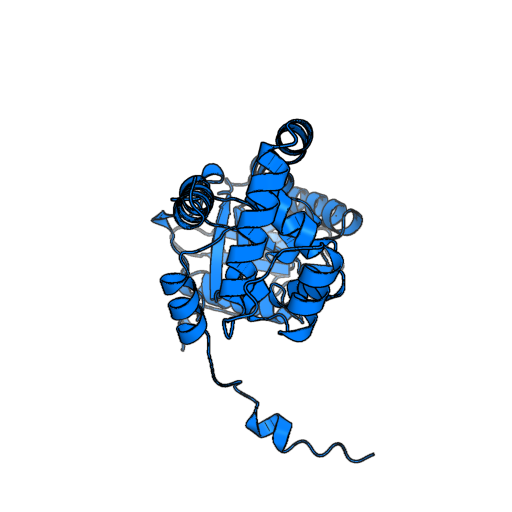-8.262 12.723 1.00 95.12 98 LYS A C 1
ATOM 814 O O . LYS A 1 98 ? 0.161 -8.912 11.790 1.00 95.12 98 LYS A O 1
ATOM 819 N N . TYR A 1 99 ? -1.565 -7.799 12.693 1.00 95.19 99 TYR A N 1
ATOM 820 C CA . TYR A 1 99 ? -2.466 -7.985 11.554 1.00 95.19 99 TYR A CA 1
ATOM 821 C C . TYR A 1 99 ? -2.175 -7.055 10.375 1.00 95.19 99 TYR A C 1
ATOM 823 O O . TYR A 1 99 ? -2.653 -7.347 9.279 1.00 95.19 99 TYR A O 1
ATOM 831 N N . LEU A 1 100 ? -1.320 -6.034 10.530 1.00 94.44 100 LEU A N 1
ATOM 832 C CA . LEU A 1 100 ? -0.780 -5.279 9.391 1.00 94.44 100 LEU A CA 1
ATOM 833 C C . LEU A 1 100 ? -0.092 -6.195 8.381 1.00 94.44 100 LEU A C 1
ATOM 835 O O . LEU A 1 100 ? -0.206 -5.961 7.187 1.00 94.44 100 LEU A O 1
ATOM 839 N N . SER A 1 101 ? 0.530 -7.289 8.837 1.00 93.31 101 SER A N 1
ATOM 840 C CA . SER A 1 101 ? 1.140 -8.299 7.957 1.00 93.31 101 SER A CA 1
ATOM 841 C C . SER A 1 101 ? 0.182 -8.871 6.904 1.00 93.31 101 SER A C 1
ATOM 843 O O . SER A 1 101 ? 0.630 -9.423 5.908 1.00 93.31 101 SER A O 1
ATOM 845 N N . ARG A 1 102 ? -1.140 -8.745 7.099 1.00 92.62 102 ARG A N 1
ATOM 846 C CA . ARG A 1 102 ? -2.149 -9.165 6.119 1.00 92.62 102 ARG A CA 1
ATOM 847 C C . ARG A 1 102 ? -2.229 -8.242 4.910 1.00 92.62 102 ARG A C 1
ATOM 849 O O . ARG A 1 102 ? -2.639 -8.713 3.860 1.00 92.62 102 ARG A O 1
ATOM 856 N N . PHE A 1 103 ? -1.837 -6.981 5.061 1.00 95.06 103 PHE A N 1
ATOM 857 C CA . PHE A 1 103 ? -1.791 -5.971 4.005 1.00 95.06 103 PHE A CA 1
ATOM 858 C C . PHE A 1 103 ? -0.440 -5.954 3.272 1.00 95.06 103 PHE A C 1
ATOM 860 O O . PHE A 1 103 ? -0.085 -4.969 2.628 1.00 95.06 103 PHE A O 1
ATOM 867 N N . ASP A 1 104 ? 0.339 -7.026 3.393 1.00 95.94 104 ASP A N 1
ATOM 868 C CA . ASP A 1 104 ? 1.601 -7.221 2.692 1.00 95.94 104 ASP A CA 1
ATOM 869 C C . ASP A 1 104 ? 1.602 -8.596 2.018 1.00 95.94 104 ASP A C 1
ATOM 871 O O . ASP A 1 104 ? 0.808 -9.477 2.362 1.00 95.94 104 ASP A O 1
ATOM 875 N N . PHE A 1 105 ? 2.502 -8.781 1.059 1.00 90.94 105 PHE A N 1
ATOM 876 C CA . PHE A 1 105 ? 2.756 -10.099 0.480 1.00 90.94 105 PHE A CA 1
ATOM 877 C C . PHE A 1 105 ? 3.792 -10.847 1.316 1.00 90.94 105 PHE A C 1
ATOM 879 O O . PHE A 1 105 ? 4.724 -10.242 1.848 1.00 90.94 105 PHE A O 1
ATOM 886 N N . ILE A 1 106 ? 3.657 -12.173 1.411 1.00 85.44 106 ILE A N 1
ATOM 887 C CA . ILE A 1 106 ? 4.616 -12.996 2.164 1.00 85.44 106 ILE A CA 1
ATOM 888 C C . ILE A 1 106 ? 5.944 -13.035 1.411 1.00 85.44 106 ILE A C 1
ATOM 890 O O . ILE A 1 106 ? 7.013 -12.918 2.010 1.00 85.44 106 ILE A O 1
ATOM 894 N N . ALA A 1 107 ? 5.871 -13.177 0.087 1.00 89.25 107 ALA A N 1
ATOM 895 C CA . ALA A 1 107 ? 7.031 -13.166 -0.784 1.00 89.25 107 ALA A CA 1
ATOM 896 C C . ALA A 1 107 ? 6.931 -12.035 -1.810 1.00 89.25 107 ALA A C 1
ATOM 898 O O . ALA A 1 107 ? 5.893 -11.829 -2.436 1.00 89.25 107 ALA A O 1
ATOM 899 N N . LYS A 1 108 ? 8.058 -11.361 -2.068 1.00 93.56 108 LYS A N 1
ATOM 900 C CA . LYS A 1 108 ? 8.176 -10.337 -3.121 1.00 93.56 108 LYS A CA 1
ATOM 901 C C . LYS A 1 108 ? 7.706 -10.840 -4.490 1.00 93.56 108 LYS A C 1
ATOM 903 O O . LYS A 1 108 ? 7.122 -10.077 -5.251 1.00 93.56 108 LYS A O 1
ATOM 908 N N . HIS A 1 109 ? 7.928 -12.119 -4.788 1.00 90.75 109 HIS A N 1
ATOM 909 C CA . HIS A 1 109 ? 7.485 -12.727 -6.039 1.00 90.75 109 HIS A CA 1
ATOM 910 C C . HIS A 1 109 ? 5.955 -12.699 -6.206 1.00 90.75 109 HIS A C 1
ATOM 912 O O . HIS A 1 109 ? 5.482 -12.496 -7.314 1.00 90.75 109 HIS A O 1
ATOM 918 N N . GLU A 1 110 ?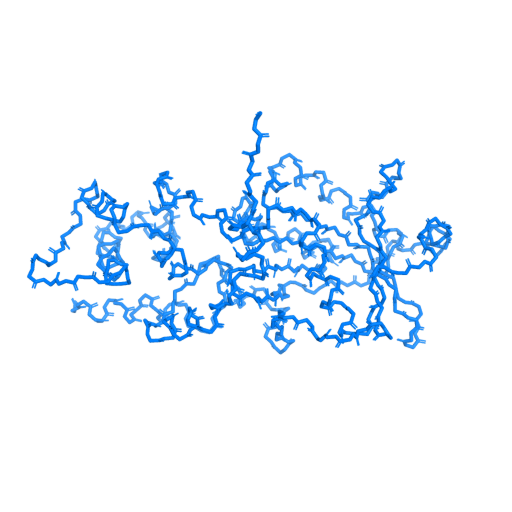 5.169 -12.812 -5.130 1.00 90.88 110 GLU A N 1
ATOM 919 C CA . GLU A 1 110 ? 3.702 -12.719 -5.220 1.00 90.88 110 GLU A CA 1
ATOM 920 C C . GLU A 1 110 ? 3.250 -11.311 -5.638 1.00 90.88 110 GLU A C 1
ATOM 922 O O . GLU A 1 110 ? 2.350 -11.168 -6.464 1.00 90.88 110 GLU A O 1
ATOM 927 N N . LEU A 1 111 ? 3.921 -10.274 -5.122 1.00 94.38 111 LEU A N 1
ATOM 928 C CA . LEU A 1 111 ? 3.701 -8.888 -5.537 1.00 94.38 111 LEU A CA 1
ATOM 929 C C . LEU A 1 111 ? 4.110 -8.666 -7.002 1.00 94.38 111 LEU A C 1
ATOM 931 O O . LEU A 1 111 ? 3.388 -8.003 -7.744 1.00 94.38 111 LEU A O 1
ATOM 935 N N . ILE A 1 112 ? 5.247 -9.234 -7.422 1.00 93.38 112 ILE A N 1
ATOM 936 C CA . ILE A 1 112 ? 5.699 -9.201 -8.821 1.00 93.38 112 ILE A CA 1
ATOM 937 C C . ILE A 1 112 ? 4.654 -9.835 -9.738 1.00 93.38 112 ILE A C 1
ATOM 939 O O . ILE A 1 112 ? 4.287 -9.219 -10.730 1.00 93.38 112 ILE A O 1
ATOM 943 N N . GLU A 1 113 ? 4.156 -11.028 -9.410 1.00 90.25 113 GLU A N 1
ATOM 944 C CA . GLU A 1 113 ? 3.174 -11.741 -10.232 1.00 90.25 113 GLU A CA 1
ATOM 945 C C . GLU A 1 113 ? 1.858 -10.956 -10.334 1.00 90.25 113 GLU A C 1
ATOM 947 O O . GLU A 1 113 ? 1.367 -10.744 -11.441 1.00 90.25 113 GLU A O 1
ATOM 952 N N . ALA A 1 114 ? 1.339 -10.440 -9.210 1.00 90.75 114 ALA A N 1
ATOM 953 C CA . ALA A 1 114 ? 0.120 -9.628 -9.196 1.00 90.75 114 ALA A CA 1
ATOM 954 C C . ALA A 1 114 ? 0.260 -8.354 -10.048 1.00 90.75 114 ALA A C 1
ATOM 956 O O . ALA A 1 114 ? -0.626 -8.017 -10.837 1.00 90.75 114 ALA A O 1
ATOM 957 N N . PHE A 1 115 ? 1.392 -7.656 -9.929 1.00 93.69 115 PHE A N 1
ATOM 958 C CA . PHE A 1 115 ? 1.646 -6.455 -10.721 1.00 93.69 115 PHE A CA 1
ATOM 959 C C . PHE A 1 115 ? 1.913 -6.775 -12.200 1.00 93.69 115 PHE A C 1
ATOM 961 O O . PHE A 1 115 ? 1.473 -6.041 -13.083 1.00 93.69 115 PHE A O 1
ATOM 968 N N . ALA A 1 116 ? 2.594 -7.885 -12.495 1.00 91.75 116 ALA A N 1
ATOM 969 C CA . ALA A 1 116 ? 2.882 -8.316 -13.857 1.00 91.75 116 ALA A CA 1
ATOM 970 C C . ALA A 1 116 ? 1.612 -8.724 -14.619 1.00 91.75 116 ALA A C 1
ATOM 972 O O . ALA A 1 116 ? 1.491 -8.399 -15.803 1.00 91.75 116 ALA A O 1
ATOM 973 N N . ASP A 1 117 ? 0.667 -9.393 -13.949 1.00 87.88 117 ASP A N 1
ATOM 974 C CA . ASP A 1 117 ? -0.653 -9.711 -14.504 1.00 87.88 117 ASP A CA 1
ATOM 975 C C . ASP A 1 117 ? -1.410 -8.422 -14.863 1.00 87.88 117 ASP A C 1
ATOM 977 O O . ASP A 1 117 ? -1.852 -8.264 -16.003 1.00 87.88 117 ASP A O 1
ATOM 981 N N . TYR A 1 118 ? -1.440 -7.443 -13.951 1.00 89.62 118 TYR A N 1
ATOM 982 C CA . TYR A 1 118 ? -2.006 -6.116 -14.217 1.00 89.62 118 TYR A CA 1
ATOM 983 C C . TYR A 1 118 ? -1.350 -5.416 -15.425 1.00 89.62 118 TYR A C 1
ATOM 985 O O . TYR A 1 118 ? -2.039 -4.935 -16.327 1.00 89.62 118 TYR A O 1
ATOM 993 N N . CYS A 1 119 ? -0.016 -5.383 -15.504 1.00 90.69 119 CYS A N 1
ATOM 994 C CA . CYS A 1 119 ? 0.681 -4.775 -16.641 1.00 90.69 119 CYS A CA 1
ATOM 995 C C . CYS A 1 119 ? 0.363 -5.481 -17.968 1.00 90.69 119 CYS A C 1
ATOM 997 O O . CYS A 1 119 ? 0.201 -4.828 -19.006 1.00 90.69 119 CYS A O 1
ATOM 999 N N . ALA A 1 120 ? 0.271 -6.811 -17.954 1.00 86.38 120 ALA A N 1
ATOM 1000 C CA . ALA A 1 120 ? -0.072 -7.581 -19.137 1.00 86.38 120 ALA A CA 1
ATOM 1001 C C . ALA A 1 120 ? -1.489 -7.259 -19.629 1.00 86.38 120 ALA A C 1
ATOM 1003 O O . ALA A 1 120 ? -1.664 -7.092 -20.842 1.00 86.38 120 ALA A O 1
ATOM 1004 N N . ASP A 1 121 ? -2.460 -7.098 -18.723 1.00 84.56 121 ASP A N 1
ATOM 1005 C CA . ASP A 1 121 ? -3.830 -6.683 -19.062 1.00 84.56 121 ASP A CA 1
ATOM 1006 C C . ASP A 1 121 ? -3.860 -5.309 -19.752 1.00 84.56 121 ASP A C 1
ATOM 1008 O O . ASP A 1 121 ? -4.638 -5.079 -20.679 1.00 84.56 121 ASP A O 1
ATOM 1012 N N . MET A 1 122 ? -2.933 -4.413 -19.396 1.00 83.62 122 MET A N 1
ATOM 1013 C CA . MET A 1 122 ? -2.738 -3.117 -20.065 1.00 83.62 122 MET A CA 1
ATOM 1014 C C . MET A 1 122 ? -1.994 -3.197 -21.414 1.00 83.62 122 MET A C 1
ATOM 1016 O O . MET A 1 122 ? -1.664 -2.171 -22.034 1.00 83.62 122 MET A O 1
ATOM 1020 N N . GLY A 1 123 ? -1.689 -4.404 -21.893 1.00 85.44 123 GLY A N 1
ATOM 1021 C CA . GLY A 1 123 ? -0.985 -4.622 -23.152 1.00 85.44 123 GLY A CA 1
ATOM 1022 C C . GLY A 1 123 ? 0.533 -4.421 -23.061 1.00 85.44 123 GLY A C 1
ATOM 1023 O O . GLY A 1 123 ? 1.163 -4.110 -24.078 1.00 85.44 123 GLY A O 1
ATOM 1024 N N . ILE A 1 124 ? 1.127 -4.558 -21.873 1.00 89.81 124 ILE A N 1
ATOM 1025 C CA . ILE A 1 124 ? 2.559 -4.350 -21.622 1.00 89.81 124 ILE A CA 1
ATOM 1026 C C . ILE A 1 124 ? 3.250 -5.706 -21.428 1.00 89.81 124 ILE A C 1
ATOM 1028 O O . ILE A 1 124 ? 2.730 -6.590 -20.759 1.00 89.81 124 ILE A O 1
ATOM 1032 N N . SER A 1 125 ? 4.416 -5.909 -22.047 1.00 91.56 125 SER A N 1
ATOM 1033 C CA . SER A 1 125 ? 5.222 -7.115 -21.796 1.00 91.56 125 SER A CA 1
ATOM 1034 C C . SER A 1 125 ? 6.132 -6.887 -20.595 1.00 91.56 125 SER A C 1
ATOM 1036 O O . SER A 1 125 ? 6.817 -5.865 -20.549 1.00 91.56 125 SER A O 1
ATOM 1038 N N . VAL A 1 126 ? 6.144 -7.834 -19.660 1.00 93.62 126 VAL A N 1
ATOM 1039 C CA . VAL A 1 126 ? 6.852 -7.746 -18.379 1.00 93.62 126 VAL A CA 1
ATOM 1040 C C . VAL A 1 126 ? 8.008 -8.734 -18.375 1.00 93.62 126 VAL A C 1
ATOM 1042 O O . VAL A 1 126 ? 7.802 -9.937 -18.561 1.00 93.62 126 VAL A O 1
ATOM 1045 N N . TYR A 1 127 ? 9.217 -8.236 -18.157 1.00 93.50 127 TYR A N 1
ATOM 1046 C CA . TYR A 1 127 ? 10.431 -9.035 -18.057 1.00 93.50 127 TYR A CA 1
ATOM 1047 C C . TYR A 1 127 ? 10.931 -8.994 -16.619 1.00 93.50 127 TYR A C 1
ATOM 1049 O O . TYR A 1 127 ? 10.995 -7.920 -16.028 1.00 93.50 127 TYR A O 1
ATOM 1057 N N . ASP A 1 128 ? 11.274 -10.156 -16.074 1.00 92.44 128 ASP A N 1
ATOM 1058 C CA . ASP A 1 128 ? 11.964 -10.248 -14.791 1.00 92.44 128 ASP A CA 1
ATOM 1059 C C . ASP A 1 128 ? 13.434 -9.893 -14.999 1.00 92.44 128 ASP A C 1
ATOM 1061 O O . ASP A 1 128 ? 14.080 -10.452 -15.883 1.00 92.44 128 ASP A O 1
ATOM 1065 N N . THR A 1 129 ? 13.946 -8.938 -14.235 1.00 91.75 129 THR A N 1
ATOM 1066 C CA . THR A 1 129 ? 15.355 -8.533 -14.261 1.00 91.75 129 THR A CA 1
ATOM 1067 C C . THR A 1 129 ? 16.002 -8.655 -12.888 1.00 91.75 129 THR A C 1
ATOM 1069 O O . THR A 1 129 ? 17.162 -8.280 -12.733 1.00 91.75 129 THR A O 1
ATOM 1072 N N . SER A 1 130 ? 15.314 -9.247 -11.904 1.00 86.81 130 SER A N 1
ATOM 1073 C CA . SER A 1 130 ? 15.800 -9.313 -10.525 1.00 86.81 130 SER A CA 1
ATOM 1074 C C . SER A 1 130 ? 17.060 -10.164 -10.360 1.00 86.81 130 SER A C 1
ATOM 1076 O O . SER A 1 130 ? 17.722 -10.072 -9.339 1.00 86.81 130 SER A O 1
ATOM 1078 N N . PHE A 1 131 ? 17.396 -11.011 -11.338 1.00 82.81 131 PHE A N 1
ATOM 1079 C CA . PHE A 1 131 ? 18.631 -11.802 -11.344 1.00 82.81 131 PHE A CA 1
ATOM 1080 C C . PHE A 1 131 ? 19.863 -11.000 -11.804 1.00 82.81 131 PHE A C 1
ATOM 1082 O O . PHE A 1 131 ? 20.979 -11.512 -11.754 1.00 82.81 131 PHE A O 1
ATOM 1089 N N . MET A 1 132 ? 19.683 -9.765 -12.285 1.00 82.12 132 MET A N 1
ATOM 1090 C CA . MET A 1 132 ? 20.760 -8.879 -12.737 1.00 82.12 132 MET A CA 1
ATOM 1091 C C . MET A 1 132 ? 21.320 -8.038 -11.574 1.00 82.12 132 MET A C 1
ATOM 1093 O O . MET A 1 132 ? 21.503 -6.832 -11.714 1.00 82.12 132 MET A O 1
ATOM 1097 N N . GLU A 1 133 ? 21.566 -8.660 -10.416 1.00 65.38 133 GLU A N 1
ATOM 1098 C CA . GLU A 1 133 ? 21.889 -7.957 -9.159 1.00 65.38 133 GLU A CA 1
ATOM 1099 C C . GLU A 1 133 ? 23.209 -7.160 -9.205 1.00 65.38 133 GLU A C 1
ATOM 1101 O O . GLU A 1 133 ? 23.333 -6.153 -8.510 1.00 65.38 133 GLU A O 1
ATOM 1106 N N . ASP A 1 134 ? 24.164 -7.571 -10.050 1.00 63.12 134 ASP A N 1
ATOM 1107 C CA . ASP A 1 134 ? 25.463 -6.901 -10.249 1.00 63.12 134 ASP A CA 1
ATOM 1108 C C . ASP A 1 134 ? 25.399 -5.698 -11.211 1.00 63.12 134 ASP A C 1
ATOM 1110 O O . ASP A 1 134 ? 26.415 -5.053 -11.489 1.00 63.12 134 ASP A O 1
ATOM 1114 N N . ASP A 1 135 ? 24.227 -5.407 -11.777 1.00 76.94 135 ASP A N 1
ATOM 1115 C CA . ASP A 1 135 ? 24.035 -4.264 -12.660 1.00 76.94 135 ASP A CA 1
ATOM 1116 C C . ASP A 1 135 ? 23.770 -2.987 -11.845 1.00 76.94 135 ASP A C 1
ATOM 1118 O O . ASP A 1 135 ? 23.006 -2.994 -10.879 1.00 76.94 135 ASP A O 1
ATOM 1122 N N . GLU A 1 136 ? 24.388 -1.873 -12.243 1.00 78.94 136 GLU A N 1
ATOM 1123 C CA . GLU A 1 136 ? 24.327 -0.598 -11.513 1.00 78.94 136 GLU A CA 1
ATOM 1124 C C . GLU A 1 136 ? 22.899 -0.058 -11.322 1.00 78.94 136 GLU A C 1
ATOM 1126 O O . GLU A 1 136 ? 22.641 0.687 -10.376 1.00 78.94 136 GLU A O 1
ATOM 1131 N N . PHE A 1 137 ? 21.959 -0.459 -12.185 1.00 85.31 137 PHE A N 1
ATOM 1132 C CA . PHE A 1 137 ? 20.565 -0.027 -12.116 1.00 85.31 137 PHE A CA 1
ATOM 1133 C C . PHE A 1 137 ? 19.689 -0.935 -11.243 1.00 85.31 137 PHE A C 1
ATOM 1135 O O . PHE A 1 137 ? 18.651 -0.475 -10.764 1.00 85.31 137 PHE A O 1
ATOM 1142 N N . ASN A 1 138 ? 20.089 -2.203 -11.054 1.00 87.81 138 ASN A N 1
ATOM 1143 C CA . ASN A 1 138 ? 19.449 -3.224 -10.210 1.00 87.81 138 ASN A CA 1
ATOM 1144 C C . ASN A 1 138 ? 17.902 -3.147 -10.184 1.00 87.81 138 ASN A C 1
ATOM 1146 O O . ASN A 1 138 ? 17.275 -2.937 -9.139 1.00 87.81 138 ASN A O 1
ATOM 1150 N N . THR A 1 139 ? 17.290 -3.225 -11.372 1.00 92.69 139 THR A N 1
ATOM 1151 C CA . THR A 1 139 ? 15.831 -3.126 -11.542 1.00 92.69 139 THR A CA 1
ATOM 1152 C C . THR A 1 139 ? 15.166 -4.485 -11.338 1.00 92.69 139 THR A C 1
ATOM 1154 O O . THR A 1 139 ? 15.709 -5.513 -11.741 1.00 92.69 139 THR A O 1
ATOM 1157 N N . ASP A 1 140 ? 13.969 -4.509 -10.747 1.00 94.50 140 ASP A N 1
ATOM 1158 C CA . ASP A 1 140 ? 13.270 -5.772 -10.476 1.00 94.50 140 ASP A CA 1
ATOM 1159 C C . ASP A 1 140 ? 12.539 -6.293 -11.702 1.00 94.50 140 ASP A C 1
ATOM 1161 O O . ASP A 1 140 ? 12.597 -7.483 -11.999 1.00 94.50 140 ASP A O 1
ATOM 1165 N N . LEU A 1 141 ? 11.850 -5.394 -12.407 1.00 95.69 141 LEU A N 1
ATOM 1166 C CA . LEU A 1 141 ? 11.194 -5.703 -13.668 1.00 95.69 141 LEU A CA 1
ATOM 1167 C C . LEU A 1 141 ? 11.546 -4.646 -14.702 1.00 95.69 141 LEU A C 1
ATOM 1169 O O . LEU A 1 141 ? 11.724 -3.464 -14.392 1.00 95.69 141 LEU A O 1
ATOM 1173 N N . TYR A 1 142 ? 11.518 -5.071 -15.957 1.00 95.50 142 TYR A N 1
ATOM 1174 C CA . TYR A 1 142 ? 11.646 -4.185 -17.097 1.00 95.50 142 TYR A CA 1
ATOM 1175 C C . TYR A 1 142 ? 10.446 -4.361 -18.025 1.00 95.50 142 TYR A C 1
ATOM 1177 O O . TYR A 1 142 ? 10.147 -5.459 -18.496 1.00 95.50 142 TYR A O 1
ATOM 1185 N N . LEU A 1 143 ? 9.718 -3.276 -18.270 1.00 94.81 143 LEU A N 1
ATOM 1186 C CA . LEU A 1 143 ? 8.498 -3.284 -19.069 1.00 94.81 143 LEU A CA 1
ATOM 1187 C C . LEU A 1 143 ? 8.785 -2.804 -20.481 1.00 94.81 143 LEU A C 1
ATOM 1189 O O . LEU A 1 143 ? 9.484 -1.811 -20.681 1.00 94.81 143 LEU A O 1
ATOM 1193 N N . ILE A 1 144 ? 8.201 -3.476 -21.472 1.00 91.50 144 ILE A N 1
ATOM 1194 C CA . ILE A 1 144 ? 8.342 -3.096 -22.877 1.00 91.50 144 ILE A CA 1
ATOM 1195 C C . ILE A 1 144 ? 6.971 -3.008 -23.539 1.00 91.50 144 ILE A C 1
ATOM 1197 O O . ILE A 1 144 ? 6.233 -3.992 -23.648 1.00 91.50 144 ILE A O 1
ATOM 1201 N N . LYS A 1 145 ? 6.670 -1.828 -24.091 1.00 87.12 145 LYS A N 1
ATOM 1202 C CA . LYS A 1 145 ? 5.527 -1.597 -24.979 1.00 87.12 145 LYS A CA 1
ATOM 1203 C C . LYS A 1 145 ? 6.034 -1.216 -26.366 1.00 87.12 145 LYS A C 1
ATOM 1205 O O . LYS A 1 145 ? 6.646 -0.170 -26.549 1.00 87.12 145 LYS A O 1
ATOM 1210 N N . LYS A 1 146 ? 5.796 -2.083 -27.357 1.00 75.94 146 LYS A N 1
ATOM 1211 C CA . LYS A 1 146 ? 6.365 -1.942 -28.716 1.00 75.94 146 LYS A CA 1
ATOM 1212 C C . LYS A 1 146 ? 5.565 -1.029 -29.655 1.00 75.94 146 LYS A C 1
ATOM 1214 O O . LYS A 1 146 ? 6.099 -0.621 -30.680 1.00 75.94 146 LYS A O 1
ATOM 1219 N N . LYS A 1 147 ? 4.294 -0.730 -29.358 1.00 72.38 147 LYS A N 1
ATOM 1220 C CA . LYS A 1 147 ? 3.403 0.047 -30.242 1.00 72.38 147 LYS A CA 1
ATOM 1221 C C . LYS A 1 147 ? 2.750 1.220 -29.495 1.00 72.38 147 LYS A C 1
ATOM 1223 O O . LYS A 1 147 ? 2.317 1.020 -28.359 1.00 72.38 147 LYS A O 1
ATOM 1228 N N . PRO A 1 148 ? 2.618 2.414 -30.112 1.00 68.12 148 PRO A N 1
ATOM 1229 C CA . PRO A 1 148 ? 3.079 2.800 -31.458 1.00 68.12 148 PRO A CA 1
ATOM 1230 C C . PRO A 1 148 ? 4.590 3.087 -31.562 1.00 68.12 148 PRO A C 1
ATOM 1232 O O . PRO A 1 148 ? 5.136 3.042 -32.656 1.00 68.12 148 PRO A O 1
ATOM 1235 N N . PHE A 1 149 ? 5.269 3.323 -30.439 1.00 77.38 149 PHE A N 1
ATOM 1236 C CA . PHE A 1 149 ? 6.725 3.469 -30.351 1.00 77.38 149 PHE A CA 1
ATOM 1237 C C . PHE A 1 149 ? 7.244 2.612 -29.201 1.00 77.38 149 PHE A C 1
ATOM 1239 O O . PHE A 1 149 ? 6.488 2.350 -28.262 1.00 77.38 149 PHE A O 1
ATOM 1246 N N . LEU A 1 150 ? 8.522 2.225 -29.261 1.00 81.31 150 LEU A N 1
ATOM 1247 C CA . LEU A 1 150 ? 9.187 1.550 -28.152 1.00 81.31 150 LEU A CA 1
ATOM 1248 C C . LEU A 1 150 ? 9.164 2.457 -26.919 1.00 81.31 150 LEU A C 1
ATOM 1250 O O . LEU A 1 150 ? 9.728 3.551 -26.924 1.00 81.31 150 LEU A O 1
ATOM 1254 N N . ARG A 1 151 ? 8.492 1.986 -25.875 1.00 87.06 151 ARG A N 1
ATOM 1255 C CA . ARG A 1 151 ? 8.478 2.584 -24.544 1.00 87.06 151 ARG A CA 1
ATOM 1256 C C . ARG A 1 151 ? 8.979 1.539 -23.567 1.00 87.06 151 ARG A C 1
ATOM 1258 O O . ARG A 1 151 ? 8.528 0.391 -23.621 1.00 87.06 151 ARG A O 1
ATOM 1265 N N . THR A 1 152 ? 9.919 1.952 -22.730 1.00 92.38 152 THR A N 1
ATOM 1266 C CA . THR A 1 152 ? 10.528 1.100 -21.716 1.00 92.38 152 THR A CA 1
ATOM 1267 C C . THR A 1 152 ? 10.288 1.666 -20.331 1.00 92.38 152 THR A C 1
ATOM 1269 O O . THR A 1 152 ? 10.342 2.885 -20.149 1.00 92.38 152 THR A O 1
ATOM 1272 N N . GLU A 1 153 ? 10.029 0.797 -19.362 1.00 95.00 153 GLU A N 1
ATOM 1273 C CA . GLU A 1 153 ? 9.812 1.207 -17.976 1.00 95.00 153 GLU A CA 1
ATOM 1274 C C . GLU A 1 153 ? 10.669 0.353 -17.049 1.00 95.00 153 GLU A C 1
ATOM 1276 O O . GLU A 1 153 ? 10.653 -0.871 -17.159 1.00 95.00 153 GLU A O 1
ATOM 1281 N N . ALA A 1 154 ? 11.427 0.995 -16.162 1.00 96.00 154 ALA A N 1
ATOM 1282 C CA . ALA A 1 154 ? 12.147 0.309 -15.096 1.00 96.00 154 ALA A CA 1
ATOM 1283 C C . ALA A 1 154 ? 11.260 0.276 -13.854 1.00 96.00 154 ALA A C 1
ATOM 1285 O O . ALA A 1 154 ? 10.749 1.318 -13.431 1.00 96.00 154 ALA A O 1
ATOM 1286 N N . VAL A 1 155 ? 11.069 -0.911 -13.285 1.00 97.44 155 VAL A N 1
ATOM 1287 C CA . VAL A 1 155 ? 10.165 -1.129 -12.156 1.00 97.44 155 VAL A CA 1
ATOM 1288 C C . VAL A 1 155 ? 10.951 -1.568 -10.936 1.00 97.44 155 VAL A C 1
ATOM 1290 O O . VAL A 1 155 ? 11.749 -2.505 -10.991 1.00 97.44 155 VAL A O 1
ATOM 1293 N N . PHE A 1 156 ? 10.653 -0.922 -9.815 1.00 97.50 156 PHE A N 1
ATOM 1294 C CA . PHE A 1 156 ? 11.143 -1.300 -8.500 1.00 97.50 156 PHE A CA 1
ATOM 1295 C C . PHE A 1 156 ? 9.978 -1.759 -7.640 1.00 97.50 156 PHE A C 1
ATOM 1297 O O . PHE A 1 156 ? 9.018 -1.019 -7.425 1.00 97.50 156 PHE A O 1
ATOM 1304 N N . VAL A 1 157 ? 10.079 -2.981 -7.137 1.00 97.62 157 VAL A N 1
ATOM 1305 C CA . VAL A 1 157 ? 9.055 -3.655 -6.347 1.00 97.62 157 VAL A CA 1
ATOM 1306 C C . VAL A 1 157 ? 9.583 -3.856 -4.932 1.00 97.62 157 VAL A C 1
ATOM 1308 O O . VAL A 1 157 ? 10.628 -4.480 -4.732 1.00 97.62 157 VAL A O 1
ATOM 1311 N N . ARG A 1 158 ? 8.886 -3.322 -3.927 1.00 97.31 158 ARG A N 1
ATOM 1312 C CA . ARG A 1 158 ? 9.282 -3.447 -2.515 1.00 97.31 158 ARG A CA 1
ATOM 1313 C C . ARG A 1 158 ? 8.100 -3.874 -1.658 1.00 97.31 158 ARG A C 1
ATOM 1315 O O . ARG A 1 158 ? 7.086 -3.181 -1.621 1.00 97.31 158 ARG A O 1
ATOM 1322 N N . THR A 1 159 ? 8.241 -4.983 -0.939 1.00 97.19 159 THR A N 1
ATOM 1323 C CA . THR A 1 159 ? 7.286 -5.381 0.111 1.00 97.19 159 THR A CA 1
ATOM 1324 C C . THR A 1 159 ? 7.432 -4.485 1.339 1.00 97.19 159 THR A C 1
ATOM 1326 O O . THR A 1 159 ? 8.429 -3.772 1.482 1.00 97.19 159 THR A O 1
ATOM 1329 N N . GLY A 1 160 ? 6.487 -4.553 2.274 1.00 96.06 160 GLY A N 1
ATOM 1330 C CA . GLY A 1 160 ? 6.567 -3.826 3.541 1.00 96.06 160 GLY A CA 1
ATOM 1331 C C . GLY A 1 160 ? 7.852 -4.125 4.316 1.00 96.06 160 GLY A C 1
ATOM 1332 O O . GLY A 1 160 ? 8.504 -3.203 4.807 1.00 96.06 160 GLY A O 1
ATOM 1333 N N . SER A 1 161 ? 8.289 -5.386 4.334 1.00 94.62 161 SER A N 1
ATOM 1334 C CA . SER A 1 161 ? 9.562 -5.801 4.949 1.00 94.62 161 SER A CA 1
ATOM 1335 C C . SER A 1 161 ? 10.815 -5.170 4.321 1.00 94.62 161 SER A C 1
ATOM 1337 O O . SER A 1 161 ? 11.834 -5.055 4.998 1.00 94.62 161 SER A O 1
ATOM 1339 N N . GLN A 1 162 ? 10.745 -4.737 3.057 1.00 95.38 162 GLN A N 1
ATOM 1340 C CA . GLN A 1 162 ? 11.836 -4.061 2.343 1.00 95.38 162 GLN A CA 1
ATOM 1341 C C . GLN A 1 162 ? 11.749 -2.529 2.419 1.00 95.38 162 GLN A C 1
ATOM 1343 O O . GLN A 1 162 ? 12.633 -1.821 1.940 1.00 95.38 162 GLN A O 1
ATOM 1348 N N . MET A 1 163 ? 10.676 -2.004 3.007 1.00 96.69 163 MET A N 1
ATOM 1349 C CA . MET A 1 163 ? 10.393 -0.574 3.113 1.00 96.69 163 MET A CA 1
ATOM 1350 C C . MET A 1 163 ? 10.825 -0.024 4.471 1.00 96.69 163 MET A C 1
ATOM 1352 O O . MET A 1 163 ? 10.099 0.701 5.144 1.00 96.69 163 MET A O 1
ATOM 1356 N N . THR A 1 164 ? 12.042 -0.373 4.887 1.00 95.81 164 THR A N 1
ATOM 1357 C CA . THR A 1 164 ? 12.707 0.251 6.037 1.00 95.81 164 THR A CA 1
ATOM 1358 C C . THR A 1 164 ? 13.331 1.590 5.629 1.00 95.81 164 THR A C 1
ATOM 1360 O O . THR A 1 164 ? 13.605 1.823 4.452 1.00 95.81 164 THR A O 1
ATOM 1363 N N . LYS A 1 165 ? 13.615 2.487 6.586 1.00 92.06 165 LYS A N 1
ATOM 1364 C CA . LYS A 1 165 ? 14.223 3.804 6.284 1.00 92.06 165 LYS A CA 1
ATOM 1365 C C . LYS A 1 165 ? 15.528 3.694 5.482 1.00 92.06 165 LYS A C 1
ATOM 1367 O O . LYS A 1 165 ? 15.774 4.521 4.606 1.00 92.06 165 LYS A O 1
ATOM 1372 N N . GLU A 1 166 ? 16.352 2.693 5.786 1.00 94.12 166 GLU A N 1
ATOM 1373 C CA . GLU A 1 166 ? 17.636 2.459 5.121 1.00 94.12 166 GLU A CA 1
ATOM 1374 C C . GLU A 1 166 ? 17.450 1.912 3.701 1.00 94.12 166 GLU A C 1
ATOM 1376 O O . GLU A 1 166 ? 17.953 2.494 2.739 1.00 94.12 166 GLU A O 1
ATOM 1381 N N . GLN A 1 167 ? 16.657 0.851 3.542 1.00 94.69 167 GLN A N 1
ATOM 1382 C CA . GLN A 1 167 ? 16.408 0.244 2.231 1.00 94.69 167 GLN A CA 1
ATOM 1383 C C . GLN A 1 167 ? 15.613 1.167 1.301 1.00 94.69 167 GLN A C 1
ATOM 1385 O O . GLN A 1 167 ? 15.844 1.177 0.089 1.00 94.69 167 GLN A O 1
ATOM 1390 N N . TYR A 1 168 ? 14.723 1.996 1.850 1.00 96.75 168 TYR A N 1
ATOM 1391 C CA . TYR A 1 168 ? 14.021 3.016 1.080 1.00 96.75 168 TYR A CA 1
ATOM 1392 C C . TYR A 1 168 ? 14.980 4.085 0.546 1.00 96.75 168 TYR A C 1
ATOM 1394 O O . TYR A 1 168 ? 14.856 4.485 -0.607 1.00 96.75 168 TYR A O 1
ATOM 1402 N N . LYS A 1 169 ? 15.998 4.491 1.320 1.00 95.19 169 LYS A N 1
ATOM 1403 C CA . LYS A 1 169 ? 17.036 5.413 0.829 1.00 95.19 169 LYS A CA 1
ATOM 1404 C C . LYS A 1 169 ? 17.785 4.826 -0.372 1.00 95.19 169 LYS A C 1
ATOM 1406 O O . LYS A 1 169 ? 18.012 5.539 -1.346 1.00 95.19 169 LYS A O 1
ATOM 1411 N N . ASN A 1 170 ? 18.129 3.538 -0.320 1.00 93.94 170 ASN A N 1
ATOM 1412 C CA . ASN A 1 170 ? 18.736 2.848 -1.458 1.00 93.94 170 ASN A CA 1
ATOM 1413 C C . ASN A 1 170 ? 17.774 2.768 -2.657 1.00 93.94 170 ASN A C 1
ATOM 1415 O O . ASN A 1 170 ? 18.154 3.055 -3.784 1.00 93.94 170 ASN A O 1
ATOM 1419 N N . THR A 1 171 ? 16.501 2.452 -2.412 1.00 95.19 171 THR A N 1
ATOM 1420 C CA . THR A 1 171 ? 15.471 2.401 -3.464 1.00 95.19 171 THR A CA 1
ATOM 1421 C C . THR A 1 171 ? 15.296 3.759 -4.145 1.00 95.19 171 THR A C 1
ATOM 1423 O O . THR A 1 171 ? 15.241 3.822 -5.366 1.00 95.19 171 THR A O 1
ATOM 1426 N N . PHE A 1 172 ? 15.286 4.852 -3.380 1.00 94.81 172 PHE A N 1
ATOM 1427 C CA . PHE A 1 172 ? 15.231 6.212 -3.915 1.00 94.81 172 PHE A CA 1
ATOM 1428 C C . PHE A 1 172 ? 16.424 6.519 -4.834 1.00 94.81 172 PHE A C 1
ATOM 1430 O O . PHE A 1 172 ? 16.248 7.119 -5.892 1.00 94.81 172 PHE A O 1
ATOM 1437 N N . TYR A 1 173 ? 17.631 6.089 -4.453 1.00 94.25 173 TYR A N 1
ATOM 1438 C CA . TYR A 1 173 ? 18.821 6.222 -5.295 1.00 94.25 173 TYR A CA 1
ATOM 1439 C C . TYR A 1 173 ? 18.685 5.431 -6.606 1.00 94.25 173 TYR A C 1
ATOM 1441 O O . TYR A 1 173 ? 18.867 5.999 -7.680 1.00 94.25 173 TYR A O 1
ATOM 1449 N N . LEU A 1 174 ? 18.280 4.160 -6.535 1.00 94.44 174 LEU A N 1
ATOM 1450 C CA . LEU A 1 174 ? 18.105 3.316 -7.722 1.00 94.44 174 LEU A CA 1
ATOM 1451 C C . LEU A 1 174 ? 17.028 3.856 -8.678 1.00 94.44 174 LEU A C 1
ATOM 1453 O O . LEU A 1 174 ? 17.226 3.862 -9.892 1.00 94.44 174 LEU A O 1
ATOM 1457 N N . LEU A 1 175 ? 15.918 4.375 -8.140 1.00 94.94 175 LEU A N 1
ATOM 1458 C CA . LEU A 1 175 ? 14.867 5.033 -8.926 1.00 94.94 175 LEU A CA 1
ATOM 1459 C C . LEU A 1 175 ? 15.416 6.219 -9.733 1.00 94.94 175 LEU A C 1
ATOM 1461 O O . LEU A 1 175 ? 15.017 6.420 -10.880 1.00 94.94 175 LEU A O 1
ATOM 1465 N N . ASN A 1 176 ? 16.333 6.992 -9.146 1.00 92.38 176 ASN A N 1
ATOM 1466 C CA . ASN A 1 176 ? 16.983 8.108 -9.823 1.00 92.38 176 ASN A CA 1
ATOM 1467 C C . ASN A 1 176 ? 17.921 7.629 -10.942 1.00 92.38 176 ASN A C 1
ATOM 1469 O O . ASN A 1 176 ? 17.843 8.136 -12.061 1.00 92.38 176 ASN A O 1
ATOM 1473 N N . GLU A 1 177 ? 18.773 6.638 -10.674 1.00 92.06 177 GLU A N 1
ATOM 1474 C CA . GLU A 1 177 ? 19.742 6.139 -11.662 1.00 92.06 177 GLU A CA 1
ATOM 1475 C C . GLU A 1 177 ? 19.075 5.442 -12.851 1.00 92.06 177 GLU A C 1
ATOM 1477 O O . GLU A 1 177 ? 19.476 5.644 -13.998 1.00 92.06 177 GLU A O 1
ATOM 1482 N N . ALA A 1 178 ? 17.995 4.694 -12.612 1.00 92.81 178 ALA A N 1
ATOM 1483 C CA . ALA A 1 178 ? 17.267 3.994 -13.667 1.00 92.81 178 ALA A CA 1
ATOM 1484 C C . ALA A 1 178 ? 16.633 4.932 -14.714 1.00 92.81 178 ALA A C 1
ATOM 1486 O O . ALA A 1 178 ? 16.295 4.486 -15.815 1.00 92.81 178 ALA A O 1
ATOM 1487 N N . SER A 1 179 ? 16.516 6.237 -14.426 1.00 90.19 179 SER A N 1
ATOM 1488 C CA . SER A 1 179 ? 16.049 7.248 -15.389 1.00 90.19 179 SER A CA 1
ATOM 1489 C C . SER A 1 179 ? 16.898 7.316 -16.667 1.00 90.19 179 SER A C 1
ATOM 1491 O O . SER A 1 179 ? 16.378 7.694 -17.720 1.00 90.19 179 SER A O 1
ATOM 1493 N N . LYS A 1 180 ? 18.159 6.869 -16.601 1.00 90.56 180 LYS A N 1
ATOM 1494 C CA . LYS A 1 180 ? 19.086 6.795 -17.738 1.00 90.56 180 LYS A CA 1
ATOM 1495 C C . LYS A 1 180 ? 18.728 5.696 -18.735 1.00 90.56 180 LYS A C 1
ATOM 1497 O O . LYS A 1 180 ? 18.873 5.888 -19.939 1.00 90.56 180 LYS A O 1
ATOM 1502 N N . ILE A 1 181 ? 18.219 4.562 -18.247 1.00 91.69 181 ILE A N 1
ATOM 1503 C CA . ILE A 1 181 ? 17.970 3.357 -19.055 1.00 91.69 181 ILE A CA 1
ATOM 1504 C C . ILE A 1 181 ? 16.497 3.113 -19.381 1.00 91.69 181 ILE A C 1
ATOM 1506 O O . ILE A 1 181 ? 16.187 2.172 -20.110 1.00 91.69 181 ILE A O 1
ATOM 1510 N N . ALA A 1 182 ? 15.565 3.910 -18.859 1.00 92.31 182 ALA A N 1
ATOM 1511 C CA . ALA A 1 182 ? 14.136 3.705 -19.079 1.00 92.31 182 ALA A CA 1
ATOM 1512 C C . ALA A 1 182 ? 13.383 5.001 -19.387 1.00 92.31 182 ALA A C 1
ATOM 1514 O O . ALA A 1 182 ? 13.692 6.079 -18.883 1.00 92.31 182 ALA A O 1
ATOM 1515 N N . THR A 1 183 ? 12.363 4.889 -20.245 1.00 92.00 183 THR A N 1
ATOM 1516 C CA . THR A 1 183 ? 11.502 6.024 -20.615 1.00 92.00 183 THR A CA 1
ATOM 1517 C C . THR A 1 183 ? 10.683 6.499 -19.420 1.00 92.00 183 THR A C 1
ATOM 1519 O O . THR A 1 183 ? 10.491 7.704 -19.262 1.00 92.00 183 THR A O 1
ATOM 1522 N N . TRP A 1 184 ? 10.203 5.564 -18.603 1.00 94.62 184 TRP A N 1
ATOM 1523 C CA . TRP A 1 184 ? 9.505 5.834 -17.351 1.00 94.62 184 TRP A CA 1
ATOM 1524 C C . TRP A 1 184 ? 10.060 4.986 -16.226 1.00 94.62 184 TRP A C 1
ATOM 1526 O O . TRP A 1 184 ? 10.605 3.908 -16.449 1.00 94.62 184 TRP A O 1
ATOM 1536 N N . ILE A 1 185 ? 9.870 5.483 -15.014 1.00 96.62 185 ILE A N 1
ATOM 1537 C CA . ILE A 1 185 ? 10.216 4.779 -13.792 1.00 96.62 185 ILE A CA 1
ATOM 1538 C C . ILE A 1 185 ? 8.931 4.479 -13.042 1.00 96.62 185 ILE A C 1
ATOM 1540 O O . ILE A 1 185 ? 8.046 5.336 -12.946 1.00 96.62 185 ILE A O 1
ATOM 1544 N N . VAL A 1 186 ? 8.837 3.257 -12.535 1.00 97.81 186 VAL A N 1
ATOM 1545 C CA . VAL A 1 186 ? 7.680 2.745 -11.814 1.00 97.81 186 VAL A CA 1
ATOM 1546 C C . VAL A 1 186 ? 8.138 2.242 -10.453 1.00 97.81 186 VAL A C 1
ATOM 1548 O O . VAL A 1 186 ? 9.088 1.469 -10.345 1.00 97.81 186 VAL A O 1
ATOM 1551 N N . PHE A 1 187 ? 7.446 2.670 -9.407 1.00 98.44 187 PHE A N 1
ATOM 1552 C CA . PHE A 1 187 ? 7.637 2.180 -8.055 1.00 98.44 187 PHE A CA 1
ATOM 1553 C C . PHE A 1 187 ? 6.361 1.497 -7.575 1.00 98.44 187 PHE A C 1
ATOM 1555 O O . PHE A 1 187 ? 5.274 2.068 -7.666 1.00 98.44 187 PHE A O 1
ATOM 1562 N N . VAL A 1 188 ? 6.500 0.273 -7.073 1.00 98.44 188 VAL A N 1
ATOM 1563 C CA . VAL A 1 188 ? 5.390 -0.566 -6.625 1.00 98.44 188 VAL A CA 1
ATOM 1564 C C . VAL A 1 188 ? 5.657 -1.038 -5.206 1.00 98.44 188 VAL A C 1
ATOM 1566 O O . VAL A 1 188 ? 6.713 -1.603 -4.909 1.00 98.44 188 VAL A O 1
ATOM 1569 N N . THR A 1 189 ? 4.682 -0.841 -4.325 1.00 98.50 189 THR A N 1
ATOM 1570 C CA . THR A 1 189 ? 4.751 -1.340 -2.951 1.00 98.50 189 THR A CA 1
ATOM 1571 C C . THR A 1 189 ? 3.391 -1.810 -2.442 1.00 98.50 189 THR A C 1
ATOM 1573 O O . THR A 1 189 ? 2.427 -1.893 -3.200 1.00 98.50 189 THR A O 1
ATOM 1576 N N . THR A 1 190 ? 3.323 -2.160 -1.164 1.00 98.25 190 THR A N 1
ATOM 1577 C CA . THR A 1 190 ? 2.114 -2.612 -0.472 1.00 98.25 190 THR A CA 1
ATOM 1578 C C . THR A 1 190 ? 1.644 -1.558 0.523 1.00 98.25 190 THR A C 1
ATOM 1580 O O . THR A 1 190 ? 2.424 -0.672 0.887 1.00 98.25 190 THR A O 1
ATOM 1583 N N . PRO A 1 191 ? 0.401 -1.638 1.024 1.00 98.00 191 PRO A N 1
ATOM 1584 C CA . PRO A 1 191 ? -0.057 -0.742 2.078 1.00 98.00 191 PRO A CA 1
ATOM 1585 C C . PRO A 1 191 ? 0.870 -0.690 3.303 1.00 98.00 191 PRO A C 1
ATOM 1587 O O . PRO A 1 191 ? 1.107 0.387 3.848 1.00 98.00 191 PRO A O 1
ATOM 1590 N N . VAL A 1 192 ? 1.474 -1.820 3.701 1.00 97.38 192 VAL A N 1
ATOM 1591 C CA . VAL A 1 192 ? 2.480 -1.844 4.781 1.00 97.38 192 VAL A CA 1
ATOM 1592 C C . VAL A 1 192 ? 3.746 -1.084 4.390 1.00 97.38 192 VAL A C 1
ATOM 1594 O O . VAL A 1 192 ? 4.308 -0.357 5.208 1.00 97.38 192 VAL A O 1
ATOM 1597 N N . GLY A 1 193 ? 4.191 -1.205 3.139 1.00 97.62 193 GLY A N 1
ATOM 1598 C CA . GLY A 1 193 ? 5.313 -0.420 2.630 1.00 97.62 193 GLY A CA 1
ATOM 1599 C C . GLY A 1 193 ? 5.059 1.084 2.680 1.00 97.62 193 GLY A C 1
ATOM 1600 O O . GLY A 1 193 ? 5.950 1.848 3.056 1.00 97.62 193 GLY A O 1
ATOM 1601 N N . VAL A 1 194 ? 3.823 1.501 2.393 1.00 98.06 194 VAL A N 1
ATOM 1602 C CA . VAL A 1 194 ? 3.395 2.894 2.565 1.00 98.06 194 VAL A CA 1
ATOM 1603 C C . VAL A 1 194 ? 3.396 3.300 4.032 1.00 98.06 194 VAL A C 1
ATOM 1605 O O . VAL A 1 194 ? 3.967 4.335 4.364 1.00 98.06 194 VAL A O 1
ATOM 1608 N N . TYR A 1 195 ? 2.819 2.480 4.910 1.00 96.56 195 TYR A N 1
ATOM 1609 C CA . TYR A 1 195 ? 2.769 2.739 6.351 1.00 96.56 195 TYR A CA 1
ATOM 1610 C C . TYR A 1 195 ? 4.165 2.938 6.956 1.00 96.56 195 TYR A C 1
ATOM 1612 O O . TYR A 1 195 ? 4.384 3.883 7.709 1.00 96.56 195 TYR A O 1
ATOM 1620 N N . ASN A 1 196 ? 5.136 2.105 6.574 1.00 96.50 196 ASN A N 1
ATOM 1621 C CA . ASN A 1 196 ? 6.489 2.158 7.129 1.00 96.50 196 ASN A CA 1
ATOM 1622 C C . ASN A 1 196 ? 7.256 3.450 6.786 1.00 96.50 196 ASN A C 1
ATOM 1624 O O . ASN A 1 196 ? 8.132 3.866 7.551 1.00 96.50 196 ASN A O 1
ATOM 1628 N N . ILE A 1 197 ? 6.964 4.078 5.641 1.00 97.50 197 ILE A N 1
ATOM 1629 C CA . ILE A 1 197 ? 7.660 5.292 5.177 1.00 97.50 197 ILE A CA 1
ATOM 1630 C C . ILE A 1 197 ? 6.834 6.566 5.391 1.00 97.50 197 ILE A C 1
ATOM 1632 O O . ILE A 1 197 ? 7.414 7.622 5.660 1.00 97.50 197 ILE A O 1
ATOM 1636 N N . GLY A 1 198 ? 5.509 6.462 5.293 1.00 96.31 198 GLY A N 1
ATOM 1637 C CA . GLY A 1 198 ? 4.549 7.562 5.286 1.00 96.31 198 GLY A CA 1
ATOM 1638 C C . GLY A 1 198 ? 4.088 7.919 3.868 1.00 96.31 198 GLY A C 1
ATOM 1639 O O . GLY A 1 198 ? 4.909 8.180 2.984 1.00 96.31 198 GLY A O 1
ATOM 1640 N N . LEU A 1 199 ? 2.767 7.974 3.659 1.00 96.88 199 LEU A N 1
ATOM 1641 C CA . LEU A 1 199 ? 2.147 8.255 2.356 1.00 96.88 199 LEU A CA 1
ATOM 1642 C C . LEU A 1 199 ? 2.566 9.613 1.781 1.00 96.88 199 LEU A C 1
ATOM 1644 O O . LEU A 1 199 ? 2.983 9.683 0.628 1.00 96.88 199 LEU A O 1
ATOM 1648 N N . GLU A 1 200 ? 2.500 10.681 2.576 1.00 96.19 200 GLU A N 1
ATOM 1649 C CA . GLU A 1 200 ? 2.842 12.035 2.115 1.00 96.19 200 GLU A CA 1
ATOM 1650 C C . GLU A 1 200 ? 4.301 12.139 1.671 1.00 96.19 200 GLU A C 1
ATOM 1652 O O . GLU A 1 200 ? 4.613 12.743 0.642 1.00 96.19 200 GLU A O 1
ATOM 1657 N N . ARG A 1 201 ? 5.200 11.493 2.424 1.00 97.06 201 ARG A N 1
ATOM 1658 C CA . ARG A 1 201 ? 6.617 11.420 2.078 1.00 97.06 201 ARG A CA 1
ATOM 1659 C C . ARG A 1 201 ? 6.816 10.691 0.754 1.00 97.06 201 ARG A C 1
ATOM 1661 O O . ARG A 1 201 ? 7.529 11.204 -0.102 1.00 97.06 201 ARG A O 1
ATOM 1668 N N . LEU A 1 202 ? 6.178 9.532 0.577 1.00 98.12 202 LEU A N 1
ATOM 1669 C CA . LEU A 1 202 ? 6.253 8.773 -0.672 1.00 98.12 202 LEU A CA 1
ATOM 1670 C C . LEU A 1 202 ? 5.713 9.576 -1.855 1.00 98.12 202 LEU A C 1
ATOM 1672 O O . LEU A 1 202 ? 6.380 9.644 -2.879 1.00 98.12 202 LEU A O 1
ATOM 1676 N N . ILE A 1 203 ? 4.555 10.227 -1.718 1.00 98.12 203 ILE A N 1
ATOM 1677 C CA . ILE A 1 203 ? 3.993 11.076 -2.778 1.00 98.12 203 ILE A CA 1
ATOM 1678 C C . ILE A 1 203 ? 4.993 12.170 -3.166 1.00 98.12 203 ILE A C 1
ATOM 1680 O O . ILE A 1 203 ? 5.343 12.278 -4.340 1.00 98.12 203 ILE A O 1
ATOM 1684 N N . SER A 1 204 ? 5.499 12.925 -2.188 1.00 97.88 204 SER A N 1
ATOM 1685 C CA . SER A 1 204 ? 6.460 14.013 -2.417 1.00 97.88 204 SER A CA 1
ATOM 1686 C C . SER A 1 204 ? 7.733 13.525 -3.120 1.00 97.88 204 SER A C 1
ATOM 1688 O O . SER A 1 204 ? 8.174 14.103 -4.118 1.00 97.88 204 SER A O 1
ATOM 1690 N N . ASP A 1 205 ? 8.296 12.411 -2.647 1.00 97.44 205 ASP A N 1
ATOM 1691 C CA . ASP A 1 205 ? 9.497 11.801 -3.212 1.00 97.44 205 ASP A CA 1
ATOM 1692 C C . ASP A 1 205 ? 9.262 11.308 -4.655 1.00 97.44 205 ASP A C 1
ATOM 1694 O O . ASP A 1 205 ? 10.075 11.579 -5.544 1.00 97.44 205 ASP A O 1
ATOM 1698 N N . MET A 1 206 ? 8.143 10.625 -4.919 1.00 97.44 206 MET A N 1
ATOM 1699 C CA . MET A 1 206 ? 7.822 10.078 -6.244 1.00 97.44 206 MET A CA 1
ATOM 1700 C C . MET A 1 206 ? 7.475 11.177 -7.256 1.00 97.44 206 MET A C 1
ATOM 1702 O O . MET A 1 206 ? 7.886 11.095 -8.415 1.00 97.44 206 MET A O 1
ATOM 1706 N N . GLU A 1 207 ? 6.783 12.240 -6.837 1.00 95.94 207 GLU A N 1
ATOM 1707 C CA . GLU A 1 207 ? 6.536 13.416 -7.678 1.00 95.94 207 GLU A CA 1
ATOM 1708 C C . GLU A 1 207 ? 7.843 14.126 -8.046 1.00 95.94 207 GLU A C 1
ATOM 1710 O O . GLU A 1 207 ? 8.058 14.461 -9.215 1.00 95.94 207 GLU A O 1
ATOM 1715 N N . LYS A 1 208 ? 8.753 14.295 -7.076 1.00 94.56 208 LYS A N 1
ATOM 1716 C CA . LYS A 1 208 ? 10.078 14.886 -7.302 1.00 94.56 208 LYS A CA 1
ATOM 1717 C C . LYS A 1 208 ? 10.893 14.085 -8.321 1.00 94.56 208 LYS A C 1
ATOM 1719 O O . LYS A 1 208 ? 11.539 14.681 -9.184 1.00 94.56 208 LYS A O 1
ATOM 1724 N N . LEU A 1 209 ? 10.839 12.756 -8.243 1.00 93.50 209 LEU A N 1
ATOM 1725 C CA . LEU A 1 209 ? 11.537 11.854 -9.161 1.00 93.50 209 LEU A CA 1
ATOM 1726 C C . LEU A 1 209 ? 10.789 11.611 -10.488 1.00 93.50 209 LEU A C 1
ATOM 1728 O O . LEU A 1 209 ? 11.334 10.968 -11.380 1.00 93.50 209 LEU A O 1
ATOM 1732 N N . ASN A 1 210 ? 9.575 12.147 -10.671 1.00 95.00 210 ASN A N 1
ATOM 1733 C CA . ASN A 1 210 ? 8.694 11.858 -11.816 1.00 95.00 210 ASN A CA 1
ATOM 1734 C C . ASN A 1 210 ? 8.393 10.356 -12.002 1.00 95.00 210 ASN A C 1
ATOM 1736 O O . ASN A 1 210 ? 8.301 9.874 -13.135 1.00 95.00 210 ASN A O 1
ATOM 1740 N N . VAL A 1 211 ? 8.204 9.636 -10.899 1.00 96.44 211 VAL A N 1
ATOM 1741 C CA . VAL A 1 211 ? 7.944 8.192 -10.857 1.00 96.44 211 VAL A CA 1
ATOM 1742 C C . VAL A 1 211 ? 6.438 7.915 -10.872 1.00 96.44 211 VAL A C 1
ATOM 1744 O O . VAL A 1 211 ? 5.650 8.636 -10.253 1.00 96.44 211 VAL A O 1
ATOM 1747 N N . TRP A 1 212 ? 6.027 6.863 -11.581 1.00 97.38 212 TRP A N 1
ATOM 1748 C CA . TRP A 1 212 ? 4.690 6.288 -11.437 1.00 97.38 212 TRP A CA 1
ATOM 1749 C C . TRP A 1 212 ? 4.646 5.447 -10.168 1.00 97.38 212 TRP A C 1
ATOM 1751 O O . TRP A 1 212 ? 5.374 4.464 -10.062 1.00 97.38 212 TRP A O 1
ATOM 1761 N N . PHE A 1 213 ? 3.806 5.826 -9.215 1.00 98.25 213 PHE A N 1
ATOM 1762 C CA . PHE A 1 213 ? 3.714 5.144 -7.931 1.00 98.25 213 PHE A CA 1
ATOM 1763 C C . PHE A 1 213 ? 2.439 4.314 -7.856 1.00 98.25 213 PHE A C 1
ATOM 1765 O O . PHE A 1 213 ? 1.344 4.858 -8.006 1.00 98.25 213 PHE A O 1
ATOM 1772 N N . TYR A 1 214 ? 2.587 3.020 -7.582 1.00 98.25 214 TYR A N 1
ATOM 1773 C CA . TYR A 1 214 ? 1.482 2.096 -7.379 1.00 98.25 214 TYR A CA 1
ATOM 1774 C C . TYR A 1 214 ? 1.546 1.425 -6.010 1.00 98.25 214 TYR A C 1
ATOM 1776 O O . TYR A 1 214 ? 2.618 1.068 -5.513 1.00 98.25 214 TYR A O 1
ATOM 1784 N N . VAL A 1 215 ? 0.370 1.190 -5.438 1.00 98.25 215 VAL A N 1
ATOM 1785 C CA . VAL A 1 215 ? 0.189 0.365 -4.244 1.00 98.25 215 VAL A CA 1
ATOM 1786 C C . VAL A 1 215 ? -0.689 -0.822 -4.611 1.00 98.25 215 VAL A C 1
ATOM 1788 O O . VAL A 1 215 ? -1.800 -0.639 -5.101 1.00 98.25 215 VAL A O 1
ATOM 1791 N N . VAL A 1 216 ? -0.191 -2.036 -4.393 1.00 97.31 216 VAL A N 1
ATOM 1792 C CA . VAL A 1 216 ? -0.951 -3.271 -4.609 1.00 97.31 216 VAL A CA 1
ATOM 1793 C C . VAL A 1 216 ? -1.440 -3.766 -3.259 1.00 97.31 216 VAL A C 1
ATOM 1795 O O . VAL A 1 216 ? -0.641 -4.116 -2.390 1.00 97.31 216 VAL A O 1
ATOM 1798 N N . ASP A 1 217 ? -2.755 -3.780 -3.088 1.00 94.88 217 ASP A N 1
ATOM 1799 C CA . ASP A 1 217 ? -3.420 -4.163 -1.852 1.00 94.88 217 ASP A CA 1
ATOM 1800 C C . ASP A 1 217 ? -3.872 -5.632 -1.938 1.00 94.88 217 ASP A C 1
ATOM 1802 O O . ASP A 1 217 ? -4.836 -5.940 -2.647 1.00 94.88 217 ASP A O 1
ATOM 1806 N N . PRO A 1 218 ? -3.191 -6.568 -1.245 1.00 91.75 218 PRO A N 1
ATOM 1807 C CA . PRO A 1 218 ? -3.557 -7.983 -1.275 1.00 91.75 218 PRO A CA 1
ATOM 1808 C C . PRO A 1 218 ? -4.845 -8.285 -0.501 1.00 91.75 218 PRO A C 1
ATOM 1810 O O . PRO A 1 218 ? -5.438 -9.346 -0.700 1.00 91.75 218 PRO A O 1
ATOM 1813 N N . VAL A 1 219 ? -5.266 -7.385 0.392 1.00 89.94 219 VAL A N 1
ATOM 1814 C CA . VAL A 1 219 ? -6.468 -7.544 1.208 1.00 89.94 219 VAL A CA 1
ATOM 1815 C C . VAL A 1 219 ? -7.696 -7.232 0.382 1.00 89.94 219 VAL A C 1
ATOM 1817 O O . VAL A 1 219 ? -8.594 -8.067 0.339 1.00 89.94 219 VAL A O 1
ATOM 1820 N N . GLU A 1 220 ? -7.723 -6.073 -0.267 1.00 88.12 220 GLU A N 1
ATOM 1821 C CA . GLU A 1 220 ? -8.857 -5.657 -1.096 1.00 88.12 220 GLU A CA 1
ATOM 1822 C C . GLU A 1 220 ? -8.746 -6.104 -2.561 1.00 88.12 220 GLU A C 1
ATOM 1824 O O . GLU A 1 220 ? -9.672 -5.873 -3.329 1.00 88.12 220 GLU A O 1
ATOM 1829 N N . GLN A 1 221 ? -7.648 -6.764 -2.954 1.00 89.12 221 GLN A N 1
ATOM 1830 C CA . GLN A 1 221 ? -7.382 -7.182 -4.339 1.00 89.12 221 GLN A CA 1
ATOM 1831 C C . GLN A 1 221 ? -7.518 -6.017 -5.325 1.00 89.12 221 GLN A C 1
ATOM 1833 O O . GLN A 1 221 ? -8.199 -6.104 -6.341 1.00 89.12 221 GLN A O 1
ATOM 1838 N N . ARG A 1 222 ? -6.851 -4.902 -5.024 1.00 91.81 222 ARG A N 1
ATOM 1839 C CA . ARG A 1 222 ? -6.863 -3.705 -5.873 1.00 91.81 222 ARG A CA 1
ATOM 1840 C C . ARG A 1 222 ? -5.461 -3.166 -6.109 1.00 91.81 222 ARG A C 1
ATOM 1842 O O . ARG A 1 222 ? -4.567 -3.327 -5.277 1.00 91.81 222 ARG A O 1
ATOM 1849 N N . VAL A 1 223 ? -5.279 -2.508 -7.245 1.00 94.94 223 VAL A N 1
ATOM 1850 C CA . VAL A 1 223 ? -4.096 -1.707 -7.562 1.00 94.94 223 VAL A CA 1
ATOM 1851 C C . VAL A 1 223 ? -4.499 -0.238 -7.494 1.00 94.94 223 VAL A C 1
ATOM 1853 O O . VAL A 1 223 ? -5.458 0.188 -8.131 1.00 94.94 223 VAL A O 1
ATOM 1856 N N . LEU A 1 224 ? -3.758 0.552 -6.726 1.00 95.94 224 LEU A N 1
ATOM 1857 C CA . LEU A 1 224 ? -3.968 1.988 -6.580 1.00 95.94 224 LEU A CA 1
ATOM 1858 C C . LEU A 1 224 ? -2.843 2.726 -7.305 1.00 95.94 224 LEU A C 1
ATOM 1860 O O . LEU A 1 224 ? -1.690 2.648 -6.884 1.00 95.94 224 LEU A O 1
ATOM 1864 N N . GLY A 1 225 ? -3.156 3.437 -8.390 1.00 96.75 225 GLY A N 1
ATOM 1865 C CA . GLY A 1 225 ? -2.199 4.318 -9.064 1.00 96.75 225 GLY A CA 1
ATOM 1866 C C . GLY A 1 225 ? -2.183 5.685 -8.393 1.00 96.75 225 GLY A C 1
ATOM 1867 O O . GLY A 1 225 ? -3.089 6.478 -8.607 1.00 96.75 225 GLY A O 1
ATOM 1868 N N . ILE A 1 226 ? -1.166 5.985 -7.590 1.00 97.25 226 ILE A N 1
ATOM 1869 C CA . ILE A 1 226 ? -1.138 7.178 -6.733 1.00 97.25 226 ILE A CA 1
ATOM 1870 C C . ILE A 1 226 ? -0.606 8.397 -7.490 1.00 97.25 226 ILE A C 1
ATOM 1872 O O . ILE A 1 226 ? -1.296 9.410 -7.618 1.00 97.25 226 ILE A O 1
ATOM 1876 N N . THR A 1 227 ? 0.616 8.302 -8.022 1.00 97.19 227 THR A N 1
ATOM 1877 C CA . THR A 1 227 ? 1.276 9.379 -8.778 1.00 97.19 227 THR A CA 1
ATOM 1878 C C . THR A 1 227 ? 1.488 8.957 -10.223 1.00 97.19 227 THR A C 1
ATOM 1880 O O . THR A 1 227 ? 1.730 7.786 -10.525 1.00 97.19 227 THR A O 1
ATOM 1883 N N . LYS A 1 228 ? 1.434 9.928 -11.136 1.00 94.94 228 LYS A N 1
ATOM 1884 C CA . LYS A 1 228 ? 1.764 9.718 -12.547 1.00 94.94 228 LYS A CA 1
ATOM 1885 C C . LYS A 1 228 ? 3.135 10.282 -12.854 1.00 94.94 228 LYS A C 1
ATOM 1887 O O . LYS A 1 228 ? 3.359 11.488 -12.735 1.00 94.94 228 LYS A O 1
ATOM 1892 N N . GLY A 1 229 ? 4.029 9.409 -13.297 1.00 91.50 229 GLY A N 1
ATOM 1893 C CA . GLY A 1 229 ? 5.355 9.808 -13.726 1.00 91.50 229 GLY A CA 1
ATOM 1894 C C . GLY A 1 229 ? 5.357 10.534 -15.069 1.00 91.50 229 GLY A C 1
ATOM 1895 O O . GLY A 1 229 ? 4.385 10.544 -15.832 1.00 91.50 229 GLY A O 1
ATOM 1896 N N . LYS A 1 230 ? 6.499 11.142 -15.380 1.00 91.44 230 LYS A N 1
ATOM 1897 C CA . LYS A 1 230 ? 6.770 11.791 -16.670 1.00 91.44 230 LYS A CA 1
ATOM 1898 C C . LYS A 1 230 ? 7.953 11.109 -17.330 1.00 91.44 230 LYS A C 1
ATOM 1900 O O . LYS A 1 230 ? 8.705 10.396 -16.680 1.00 91.44 230 LYS A O 1
ATOM 1905 N N . LYS A 1 231 ? 8.095 11.314 -18.641 1.00 90.12 231 LYS A N 1
ATOM 1906 C CA . LYS A 1 231 ? 9.227 10.757 -19.382 1.00 90.12 231 LYS A CA 1
ATOM 1907 C C . LYS A 1 231 ? 10.541 11.238 -18.752 1.00 90.12 231 LYS A C 1
ATOM 1909 O O . LYS A 1 231 ? 10.689 12.444 -18.541 1.00 90.12 231 LYS A O 1
ATOM 1914 N N . SER A 1 232 ? 11.461 10.311 -18.499 1.00 87.94 232 SER A N 1
ATOM 1915 C CA . SER A 1 232 ? 12.799 10.596 -17.982 1.00 87.94 232 SER A CA 1
ATOM 1916 C C . SER A 1 232 ? 13.508 11.616 -18.874 1.00 87.94 232 SER A C 1
ATOM 1918 O O . SER A 1 232 ? 13.514 11.484 -20.103 1.00 87.94 232 SER A O 1
ATOM 1920 N N . LYS A 1 233 ? 14.073 12.659 -18.257 1.00 83.62 233 LYS A N 1
ATOM 1921 C CA . LYS A 1 233 ? 14.800 13.720 -18.973 1.00 83.62 233 LYS A CA 1
ATOM 1922 C C . LYS A 1 233 ? 16.204 13.278 -19.368 1.00 83.62 233 LYS A C 1
ATOM 1924 O O . LYS A 1 233 ? 16.642 13.613 -20.462 1.00 83.62 233 LYS A O 1
ATOM 1929 N N . ASP A 1 234 ? 16.825 12.467 -18.521 1.00 86.12 234 ASP A N 1
ATOM 1930 C CA . ASP A 1 234 ? 18.207 12.006 -18.662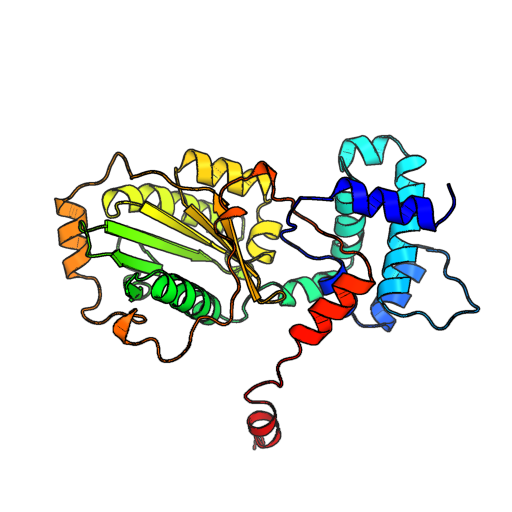 1.00 86.12 234 ASP A CA 1
ATOM 1931 C C . ASP A 1 234 ? 18.286 10.644 -19.372 1.00 86.12 234 ASP A C 1
ATOM 1933 O O . ASP A 1 234 ? 19.256 9.914 -19.240 1.00 86.12 234 ASP A O 1
ATOM 1937 N N . HIS A 1 235 ? 17.239 10.279 -20.120 1.00 84.62 235 HIS A N 1
ATOM 1938 C CA . HIS A 1 235 ? 17.177 9.015 -20.848 1.00 84.62 235 HIS A CA 1
ATOM 1939 C C . HIS A 1 235 ? 18.204 8.987 -21.988 1.00 84.62 235 HIS A C 1
ATOM 1941 O O . HIS A 1 235 ? 18.096 9.744 -22.962 1.00 84.62 235 HIS A O 1
ATOM 1947 N N . GLU A 1 236 ? 19.096 8.002 -21.951 1.00 86.62 236 GLU A N 1
ATOM 1948 C CA . GLU A 1 236 ? 20.144 7.779 -22.941 1.00 86.62 236 GLU A CA 1
ATOM 1949 C C . GLU A 1 236 ? 19.814 6.545 -23.789 1.00 86.62 236 GLU A C 1
ATOM 1951 O O . GLU A 1 236 ? 19.710 5.422 -23.296 1.00 86.62 236 GLU A O 1
ATOM 1956 N N . ALA A 1 237 ? 19.617 6.743 -25.097 1.00 85.69 237 ALA A N 1
ATOM 1957 C CA . ALA A 1 237 ? 19.202 5.657 -25.989 1.00 85.69 237 ALA A CA 1
ATOM 1958 C C . ALA A 1 237 ? 20.243 4.529 -26.076 1.00 85.69 237 ALA A C 1
ATOM 1960 O O . ALA A 1 237 ? 19.855 3.367 -26.148 1.00 85.69 237 ALA A O 1
ATOM 1961 N N . GLU A 1 238 ? 21.533 4.871 -26.031 1.00 90.31 238 GLU A N 1
ATOM 1962 C CA . GLU A 1 238 ? 22.633 3.903 -26.072 1.00 90.31 238 GLU A CA 1
ATOM 1963 C C . GLU A 1 238 ? 22.650 3.029 -24.812 1.00 90.31 238 GLU A C 1
ATOM 1965 O O . GLU A 1 238 ? 22.589 1.806 -24.930 1.00 90.31 238 GLU A O 1
ATOM 1970 N N . LEU A 1 239 ? 22.597 3.636 -23.617 1.00 89.81 239 LEU A N 1
ATOM 1971 C CA . LEU A 1 239 ? 22.529 2.896 -22.350 1.00 89.81 239 LEU A CA 1
ATOM 1972 C C . LEU A 1 239 ? 21.284 2.007 -22.272 1.00 89.81 239 LEU A C 1
ATOM 1974 O O . LEU A 1 239 ? 21.373 0.855 -21.851 1.00 89.81 239 LEU A O 1
ATOM 1978 N N . ARG A 1 240 ? 20.124 2.501 -22.729 1.00 90.62 240 ARG A N 1
ATOM 1979 C CA . ARG A 1 240 ? 18.902 1.689 -22.829 1.00 90.62 240 ARG A CA 1
ATOM 1980 C C . ARG A 1 240 ? 19.106 0.481 -23.743 1.00 90.62 240 ARG A C 1
ATOM 1982 O O . ARG A 1 240 ? 18.714 -0.626 -23.383 1.00 90.62 240 ARG A O 1
ATOM 1989 N N . ASP A 1 241 ? 19.647 0.685 -24.940 1.00 88.62 241 ASP A N 1
ATOM 1990 C CA . ASP A 1 241 ? 19.791 -0.389 -25.925 1.00 88.62 241 ASP A CA 1
ATOM 1991 C C . ASP A 1 241 ? 20.831 -1.426 -25.487 1.00 88.62 241 ASP A C 1
ATOM 1993 O O . ASP A 1 241 ? 20.653 -2.618 -25.742 1.00 88.62 241 ASP A O 1
ATOM 1997 N N . ASP A 1 242 ? 21.869 -1.003 -24.766 1.00 90.38 242 ASP A N 1
ATOM 1998 C CA . ASP A 1 242 ? 22.820 -1.904 -24.120 1.00 90.38 242 ASP A CA 1
ATOM 1999 C C . ASP A 1 242 ? 22.196 -2.669 -22.951 1.00 90.38 242 ASP A C 1
ATOM 2001 O O . ASP A 1 242 ? 22.403 -3.880 -22.836 1.00 90.38 242 ASP A O 1
ATOM 2005 N N . TYR A 1 243 ? 21.361 -2.017 -22.139 1.00 91.00 243 TYR A N 1
ATOM 2006 C CA . TYR A 1 243 ? 20.597 -2.684 -21.086 1.00 91.00 243 TYR A CA 1
ATOM 2007 C C . TYR A 1 243 ? 19.630 -3.731 -21.661 1.00 91.00 243 TYR A C 1
ATOM 2009 O O . TYR A 1 243 ? 19.598 -4.875 -21.207 1.00 91.00 243 TYR A O 1
ATOM 2017 N N . LEU A 1 244 ? 18.907 -3.396 -22.737 1.00 88.31 244 LEU A N 1
ATOM 2018 C CA . LEU A 1 244 ? 17.972 -4.292 -23.430 1.00 88.31 244 LEU A CA 1
ATOM 2019 C C . LEU A 1 244 ? 18.624 -5.581 -23.951 1.00 88.31 244 LEU A C 1
ATOM 2021 O O . LEU A 1 244 ? 17.938 -6.595 -24.068 1.00 88.31 244 LEU A O 1
ATOM 2025 N N . LYS A 1 245 ? 19.929 -5.574 -24.255 1.00 89.12 245 LYS A N 1
ATOM 2026 C CA . LYS A 1 245 ? 20.665 -6.789 -24.655 1.00 89.12 245 LYS A CA 1
ATOM 2027 C C . LYS A 1 245 ? 20.832 -7.780 -23.499 1.00 89.12 245 LYS A C 1
ATOM 2029 O O . LYS A 1 245 ? 21.020 -8.967 -23.762 1.00 89.12 245 LYS A O 1
ATOM 2034 N N . LYS A 1 246 ? 20.792 -7.298 -22.251 1.00 89.75 246 LYS A N 1
ATOM 2035 C CA . LYS A 1 246 ? 20.922 -8.105 -21.029 1.00 89.75 246 LYS A CA 1
ATOM 2036 C C . LYS A 1 246 ? 19.573 -8.637 -20.525 1.00 89.75 246 LYS A C 1
ATOM 2038 O O . LYS A 1 246 ? 19.542 -9.689 -19.893 1.00 89.75 246 LYS A O 1
ATOM 2043 N N . VAL A 1 247 ? 18.472 -7.936 -20.822 1.00 89.81 247 VAL A N 1
ATOM 2044 C CA . VAL A 1 247 ? 17.100 -8.344 -20.463 1.00 89.81 247 VAL A CA 1
ATOM 2045 C C . VAL A 1 247 ? 16.777 -9.728 -21.057 1.00 89.81 247 VAL A C 1
ATOM 2047 O O . VAL A 1 247 ? 17.161 -10.006 -22.200 1.00 89.81 247 VAL A O 1
ATOM 2050 N N . PRO A 1 248 ? 16.052 -10.613 -20.337 1.00 88.06 248 PRO A N 1
ATOM 2051 C CA . PRO A 1 248 ? 15.654 -11.911 -20.869 1.00 88.06 248 PRO A CA 1
ATOM 2052 C C . PRO A 1 248 ? 14.954 -11.828 -22.220 1.00 88.06 248 PRO A C 1
ATOM 2054 O O . PRO A 1 248 ? 14.168 -10.924 -22.499 1.00 88.06 248 PRO A O 1
ATOM 2057 N N . LYS A 1 249 ? 15.168 -12.849 -23.053 1.00 85.81 249 LYS A N 1
ATOM 2058 C CA . LYS A 1 249 ? 14.490 -12.942 -24.354 1.00 85.81 249 LYS A CA 1
ATOM 2059 C C . LYS A 1 249 ? 12.985 -13.150 -24.211 1.00 85.81 249 LYS A C 1
ATOM 2061 O O . LYS A 1 249 ? 12.220 -12.651 -25.037 1.00 85.81 249 LYS A O 1
ATOM 2066 N N . GLU A 1 250 ? 12.571 -13.896 -23.189 1.00 87.69 250 GLU A N 1
ATOM 2067 C CA . GLU A 1 250 ? 11.168 -14.196 -22.934 1.00 87.69 250 GLU A CA 1
ATOM 2068 C C . GLU A 1 250 ? 10.630 -13.401 -21.742 1.00 87.69 250 GLU A C 1
ATOM 2070 O O . GLU A 1 250 ? 11.263 -13.392 -20.687 1.00 87.69 250 GLU A O 1
ATOM 2075 N N . PRO A 1 251 ? 9.460 -12.758 -21.887 1.00 89.69 251 PRO A N 1
ATOM 2076 C CA . PRO A 1 251 ? 8.807 -12.096 -20.773 1.00 89.69 251 PRO A CA 1
ATOM 2077 C C . PRO A 1 251 ? 8.168 -13.122 -19.827 1.00 89.69 251 PRO A C 1
ATOM 2079 O O . PRO A 1 251 ? 7.609 -14.130 -20.277 1.00 89.69 251 PRO A O 1
ATOM 2082 N N . ILE A 1 252 ? 8.170 -12.817 -18.527 1.00 88.50 252 ILE A N 1
ATOM 2083 C CA . ILE A 1 252 ? 7.432 -13.594 -17.520 1.00 88.50 252 ILE A CA 1
ATOM 2084 C C . ILE A 1 252 ? 5.919 -13.445 -17.694 1.00 88.50 252 ILE A C 1
ATOM 2086 O O . ILE A 1 252 ? 5.169 -14.373 -17.390 1.00 88.50 252 ILE A O 1
ATOM 2090 N N . ARG A 1 253 ? 5.474 -12.306 -18.249 1.00 84.19 253 ARG A N 1
ATOM 2091 C CA . ARG A 1 253 ? 4.089 -12.043 -18.650 1.00 84.19 253 ARG A CA 1
ATOM 2092 C C . ARG A 1 253 ? 4.020 -11.259 -19.950 1.00 84.19 253 ARG A C 1
ATOM 2094 O O . ARG A 1 253 ? 4.738 -10.284 -20.157 1.00 84.19 253 ARG A O 1
ATOM 2101 N N . ALA A 1 254 ? 3.129 -11.683 -20.837 1.00 80.50 254 ALA A N 1
ATOM 2102 C CA . ALA A 1 254 ? 2.868 -11.001 -22.096 1.00 80.50 254 ALA A CA 1
ATOM 2103 C C . ALA A 1 254 ? 1.365 -10.976 -22.381 1.00 80.50 254 ALA A C 1
ATOM 2105 O O . ALA A 1 254 ? 0.695 -11.973 -22.099 1.00 80.50 254 ALA A O 1
ATOM 2106 N N . PRO A 1 255 ? 0.851 -9.928 -23.048 1.00 77.00 255 PRO A N 1
ATOM 2107 C CA . PRO A 1 255 ? -0.572 -9.825 -23.374 1.00 77.00 255 PRO A CA 1
ATOM 2108 C C . PRO A 1 255 ? -1.091 -11.021 -24.184 1.00 77.00 255 PRO A C 1
ATOM 2110 O O . PRO A 1 255 ? -2.213 -11.474 -24.007 1.00 77.00 255 PRO A O 1
ATOM 2113 N N . SER A 1 256 ? -0.247 -11.591 -25.049 1.00 64.31 256 SER A N 1
ATOM 2114 C CA . SER A 1 256 ? -0.585 -12.761 -25.869 1.00 64.31 256 SER A CA 1
ATOM 2115 C C . SER A 1 256 ? -0.627 -14.086 -25.100 1.00 64.31 256 SER A C 1
ATOM 2117 O O . SER A 1 256 ? -1.044 -15.092 -25.666 1.00 64.31 256 SER A O 1
ATOM 2119 N N . ARG A 1 257 ? -0.131 -14.120 -23.855 1.00 6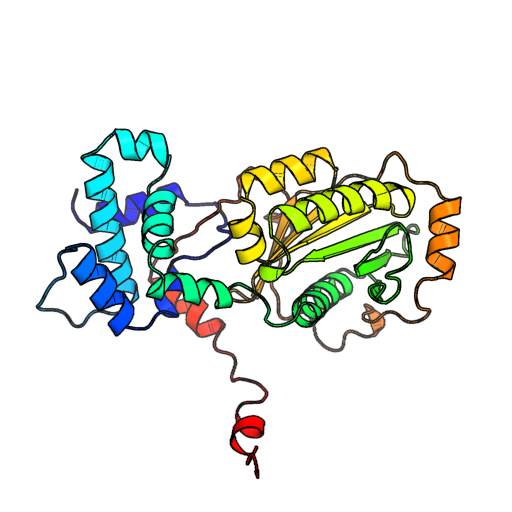0.25 257 ARG A N 1
ATOM 2120 C CA . ARG A 1 257 ? -0.091 -15.307 -22.980 1.00 60.25 257 ARG A CA 1
ATOM 2121 C C . ARG A 1 257 ? -1.146 -15.240 -21.862 1.00 60.25 257 ARG A C 1
ATOM 2123 O O . ARG A 1 257 ? -1.224 -16.166 -21.057 1.00 60.25 257 ARG A O 1
ATOM 2130 N N . LEU A 1 258 ? -1.964 -14.184 -21.820 1.00 59.22 258 LEU A N 1
ATOM 2131 C CA . LEU A 1 258 ? -3.058 -14.044 -20.859 1.00 59.22 258 LEU A CA 1
ATOM 2132 C C . LEU A 1 258 ? -4.163 -15.057 -21.170 1.00 59.22 258 LEU A C 1
ATOM 2134 O O . LEU A 1 258 ? -4.932 -14.902 -22.115 1.00 59.22 258 LEU A O 1
ATOM 2138 N N . SER A 1 259 ? -4.232 -16.114 -20.366 1.00 49.81 259 SER A N 1
ATOM 2139 C CA . SER A 1 259 ? -5.375 -17.037 -20.348 1.00 49.81 259 SER A CA 1
ATOM 2140 C C . SER A 1 259 ? -6.434 -16.634 -19.315 1.00 49.81 259 SER A C 1
ATOM 2142 O O . SER A 1 259 ? -7.556 -17.136 -19.363 1.00 49.81 259 SER A O 1
ATOM 2144 N N . LYS A 1 260 ? -6.084 -15.730 -18.387 1.00 54.31 260 LYS A N 1
ATOM 2145 C CA . LYS A 1 260 ? -6.939 -15.171 -17.335 1.00 54.31 260 LYS A CA 1
ATOM 2146 C C . LYS A 1 260 ? -6.570 -13.704 -17.119 1.00 54.31 260 LYS A C 1
ATOM 2148 O O . LYS A 1 260 ? -5.388 -13.382 -17.160 1.00 54.31 260 LYS A O 1
ATOM 2153 N N . ILE A 1 261 ? -7.589 -12.873 -16.929 1.00 63.28 261 ILE A N 1
ATOM 2154 C CA . ILE A 1 261 ? -7.473 -11.459 -16.544 1.00 63.28 261 ILE A CA 1
ATOM 2155 C C . ILE A 1 261 ? -6.971 -11.402 -15.094 1.00 63.28 261 ILE A C 1
ATOM 2157 O O . ILE A 1 261 ? -7.254 -12.330 -14.326 1.00 63.28 261 ILE A O 1
ATOM 2161 N N . SER A 1 262 ? -6.231 -10.351 -14.736 1.00 67.56 262 SER A N 1
ATOM 2162 C CA . SER A 1 262 ? -5.837 -10.064 -13.359 1.00 67.56 262 SER A CA 1
ATOM 2163 C C . SER A 1 262 ? -7.048 -10.122 -12.435 1.00 67.56 262 SER A C 1
ATOM 2165 O O . SER A 1 262 ? -8.125 -9.605 -12.725 1.00 67.56 262 SER A O 1
ATOM 2167 N N . ASP A 1 263 ? -6.847 -10.746 -11.283 1.00 75.88 263 ASP A N 1
ATOM 2168 C CA . ASP A 1 263 ? -7.840 -10.780 -10.218 1.00 75.88 263 ASP A CA 1
ATOM 2169 C C . ASP A 1 263 ? -7.886 -9.468 -9.415 1.00 75.88 263 ASP A C 1
ATOM 2171 O O . ASP A 1 263 ? -8.697 -9.357 -8.499 1.00 75.88 263 ASP A O 1
ATOM 2175 N N . TYR A 1 264 ? -7.007 -8.508 -9.732 1.00 83.12 264 TYR A N 1
ATOM 2176 C CA . TYR A 1 264 ? -6.920 -7.221 -9.054 1.00 83.12 264 TYR A CA 1
ATOM 2177 C C . TYR A 1 264 ? -7.648 -6.123 -9.826 1.00 83.12 264 TYR A C 1
ATOM 2179 O O . TYR A 1 264 ? -7.406 -5.914 -11.016 1.00 83.12 264 TYR A O 1
ATOM 2187 N N . GLU A 1 265 ? -8.481 -5.363 -9.123 1.00 86.12 265 GLU A N 1
ATOM 2188 C CA . GLU A 1 265 ? -9.218 -4.238 -9.692 1.00 86.12 265 GLU A CA 1
ATOM 2189 C C . GLU A 1 265 ? -8.344 -2.978 -9.795 1.00 86.12 265 GLU A C 1
ATOM 2191 O O . GLU A 1 265 ? -7.566 -2.658 -8.895 1.00 86.12 265 GLU A O 1
ATOM 2196 N N . PHE A 1 266 ? -8.491 -2.228 -10.890 1.00 87.31 266 PHE A N 1
ATOM 2197 C CA . PHE A 1 266 ? -7.834 -0.937 -11.097 1.00 87.31 266 PHE A CA 1
ATOM 2198 C C . PHE A 1 266 ? -8.806 0.051 -11.749 1.00 87.31 266 PHE A C 1
ATOM 2200 O O . PHE A 1 266 ? -9.374 -0.232 -12.805 1.00 87.31 266 PHE A O 1
ATOM 2207 N N . SER A 1 267 ? -8.966 1.233 -11.147 1.00 84.69 267 SER A N 1
ATOM 2208 C CA . SER A 1 267 ? -9.765 2.328 -11.710 1.00 84.69 267 SER A CA 1
ATOM 2209 C C . SER A 1 267 ? -8.854 3.420 -12.266 1.00 84.69 267 SER A C 1
ATOM 2211 O O . SER A 1 267 ? -8.285 4.217 -11.516 1.00 84.69 267 SER A O 1
ATOM 2213 N N . GLU A 1 268 ? -8.722 3.493 -13.594 1.00 81.50 268 GLU A N 1
ATOM 2214 C CA . GLU A 1 268 ? -7.906 4.534 -14.236 1.00 81.50 268 GLU A CA 1
ATOM 2215 C C . GLU A 1 268 ? -8.492 5.937 -14.018 1.00 81.50 268 GLU A C 1
ATOM 2217 O O . GLU A 1 268 ? -7.739 6.890 -13.824 1.00 81.50 268 GLU A O 1
ATOM 2222 N N . SER A 1 269 ? -9.825 6.066 -13.996 1.00 83.00 269 SER A N 1
ATOM 2223 C CA . SER A 1 269 ? -10.520 7.344 -13.776 1.00 83.00 269 SER A CA 1
ATOM 2224 C C . SER A 1 269 ? -10.283 7.924 -12.386 1.00 83.00 269 SER A C 1
ATOM 2226 O O . SER A 1 269 ? -10.340 9.141 -12.208 1.00 83.00 269 SER A O 1
ATOM 2228 N N . ASP A 1 270 ? -10.022 7.059 -11.408 1.00 81.88 270 ASP A N 1
ATOM 2229 C CA . ASP A 1 270 ? -9.798 7.460 -10.025 1.00 81.88 270 ASP A CA 1
ATOM 2230 C C . ASP A 1 270 ? -8.322 7.556 -9.637 1.00 81.88 270 ASP A C 1
ATOM 2232 O O . ASP A 1 270 ? -7.998 8.084 -8.572 1.00 81.88 270 ASP A O 1
ATOM 2236 N N . SER A 1 271 ? -7.436 7.107 -10.525 1.00 89.31 271 SER A N 1
ATOM 2237 C CA . SER A 1 271 ? -5.996 7.067 -10.304 1.00 89.31 271 SER A CA 1
ATOM 2238 C C . SER A 1 271 ? -5.300 8.385 -10.644 1.00 89.31 271 SER A C 1
ATOM 2240 O O . SER A 1 271 ? -5.810 9.254 -11.354 1.00 89.31 271 SER A O 1
ATOM 2242 N N . TYR A 1 272 ? -4.067 8.507 -10.160 1.00 93.44 272 TYR A N 1
ATOM 2243 C CA . TYR A 1 272 ? -3.108 9.563 -10.476 1.00 93.44 272 TYR A CA 1
ATOM 2244 C C . TYR A 1 272 ? -3.503 10.960 -10.004 1.00 93.44 272 TYR A C 1
ATOM 2246 O O . TYR A 1 272 ? -3.030 11.968 -10.537 1.00 93.44 272 TYR A O 1
ATOM 2254 N N . ASN A 1 273 ? -4.352 11.019 -8.983 1.00 93.25 273 ASN A N 1
ATOM 2255 C CA . ASN A 1 273 ? -4.648 12.230 -8.242 1.00 93.25 273 ASN A CA 1
ATOM 2256 C C . ASN A 1 273 ? -4.263 12.011 -6.772 1.00 93.25 273 ASN A C 1
ATOM 2258 O O . ASN A 1 273 ? -5.104 11.555 -5.996 1.00 93.25 273 ASN A O 1
ATOM 2262 N N . PRO A 1 274 ? -3.022 12.353 -6.372 1.00 93.06 274 PRO A N 1
ATOM 2263 C CA . PRO A 1 274 ? -2.522 12.092 -5.022 1.00 93.06 274 PRO A CA 1
ATOM 2264 C C . PRO A 1 274 ? -3.423 12.644 -3.911 1.00 93.06 274 PRO A C 1
ATOM 2266 O O . PRO A 1 274 ? -3.532 12.041 -2.852 1.00 93.06 274 PRO A O 1
ATOM 2269 N N . LYS A 1 275 ? -4.151 13.741 -4.173 1.00 92.25 275 LYS A N 1
ATOM 2270 C CA . LYS A 1 275 ? -5.084 14.363 -3.216 1.00 92.25 275 LYS A CA 1
ATOM 2271 C C . LYS A 1 275 ? -6.319 13.514 -2.901 1.00 92.25 275 LYS A C 1
ATOM 2273 O O . LYS A 1 275 ? -7.014 13.807 -1.933 1.00 92.25 275 LYS A O 1
ATOM 2278 N N . ARG A 1 276 ? -6.628 12.512 -3.730 1.00 92.00 276 ARG A N 1
ATOM 2279 C CA . ARG A 1 276 ? -7.716 11.558 -3.477 1.00 92.00 276 ARG A CA 1
ATOM 2280 C C . ARG A 1 276 ? -7.291 10.419 -2.563 1.00 92.00 276 ARG A C 1
ATOM 2282 O O . ARG A 1 276 ? -8.158 9.658 -2.160 1.00 92.00 276 ARG A O 1
ATOM 2289 N N . TYR A 1 277 ? -6.007 10.295 -2.239 1.00 94.19 277 TYR A N 1
ATOM 2290 C CA . TYR A 1 277 ? -5.511 9.229 -1.383 1.00 94.19 277 TYR A CA 1
ATOM 2291 C C . TYR A 1 277 ? -5.277 9.734 0.037 1.00 94.19 277 TYR A C 1
ATOM 2293 O O . TYR A 1 277 ? -4.763 10.831 0.249 1.00 94.19 277 TYR A O 1
ATOM 2301 N N . THR A 1 278 ? -5.656 8.914 1.007 1.00 94.06 278 THR A N 1
ATOM 2302 C CA . THR A 1 278 ? -5.385 9.110 2.433 1.00 94.06 278 THR A CA 1
ATOM 2303 C C . THR A 1 278 ? -4.745 7.848 2.997 1.00 94.06 278 THR A C 1
ATOM 2305 O O . THR A 1 278 ? -4.846 6.773 2.405 1.00 94.06 278 THR A O 1
ATOM 2308 N N . MET A 1 279 ? -4.049 7.952 4.128 1.00 94.69 279 MET A N 1
ATOM 2309 C CA . MET A 1 279 ? -3.387 6.790 4.718 1.00 94.69 279 MET A CA 1
ATOM 2310 C C . MET A 1 279 ? -4.406 5.737 5.174 1.00 94.69 279 MET A C 1
ATOM 2312 O O . MET A 1 279 ? -4.190 4.543 4.964 1.00 94.69 279 MET A O 1
ATOM 2316 N N . TYR A 1 280 ? -5.529 6.181 5.738 1.00 94.31 280 TYR A N 1
ATOM 2317 C CA . TYR A 1 280 ? -6.517 5.322 6.382 1.00 94.31 280 TYR A CA 1
ATOM 2318 C C . TYR A 1 280 ? -7.906 5.549 5.794 1.00 94.31 280 TYR A C 1
ATOM 2320 O O . TYR A 1 280 ? -8.306 6.690 5.579 1.00 94.31 280 TYR A O 1
ATOM 2328 N N . GLU A 1 281 ? -8.652 4.473 5.565 1.00 92.62 281 GLU A N 1
ATOM 2329 C CA . GLU A 1 281 ? -10.081 4.538 5.254 1.00 92.62 281 GLU A CA 1
ATOM 2330 C C . GLU A 1 281 ? -10.896 3.746 6.261 1.00 92.62 281 GLU A C 1
ATOM 2332 O O . GLU A 1 281 ? -10.463 2.713 6.783 1.00 92.62 281 GLU A O 1
ATOM 2337 N N . ILE A 1 282 ? -12.117 4.225 6.455 1.00 91.88 282 ILE A N 1
ATOM 2338 C CA . ILE A 1 282 ? -13.181 3.458 7.065 1.00 91.88 282 ILE A CA 1
ATOM 2339 C C . ILE A 1 282 ? -14.410 3.502 6.165 1.00 91.88 282 ILE A C 1
ATOM 2341 O O . ILE A 1 282 ? -14.705 4.518 5.533 1.00 91.88 282 ILE A O 1
ATOM 2345 N N . LEU A 1 283 ? -15.103 2.377 6.078 1.00 89.62 283 LEU A N 1
ATOM 2346 C CA . LEU A 1 283 ? -16.268 2.189 5.240 1.00 89.62 283 LEU A CA 1
ATOM 2347 C C . LEU A 1 283 ? -17.523 2.105 6.110 1.00 89.62 283 LEU A C 1
ATOM 2349 O O . LEU A 1 283 ? -17.488 1.575 7.220 1.00 89.62 283 LEU A O 1
ATOM 2353 N N . PRO A 1 284 ? -18.685 2.526 5.588 1.00 88.75 284 PRO A N 1
ATOM 2354 C CA . PRO A 1 284 ? -19.954 2.158 6.190 1.00 88.75 284 PRO A CA 1
ATOM 2355 C C . PRO A 1 284 ? -20.034 0.639 6.396 1.00 88.75 284 PRO A C 1
ATOM 2357 O O . PRO A 1 284 ? -19.762 -0.135 5.475 1.00 88.75 284 PRO A O 1
ATOM 2360 N N . LYS A 1 285 ? -20.475 0.209 7.582 1.00 88.00 285 LYS A N 1
ATOM 2361 C CA . LYS A 1 285 ? -20.526 -1.203 8.010 1.00 88.00 285 LYS A CA 1
ATOM 2362 C C . LYS A 1 285 ? -21.120 -2.152 6.965 1.00 88.00 285 LYS A C 1
ATOM 2364 O O . LYS A 1 285 ? -20.603 -3.242 6.738 1.00 88.00 285 LYS A O 1
ATOM 2369 N N . ALA A 1 286 ? -22.200 -1.732 6.303 1.00 86.44 286 ALA A N 1
ATOM 2370 C CA . ALA A 1 286 ? -22.842 -2.514 5.248 1.00 86.44 286 ALA A CA 1
ATOM 2371 C C . ALA A 1 286 ? -21.908 -2.770 4.049 1.00 86.44 286 ALA A C 1
ATOM 2373 O O . ALA A 1 286 ? -21.839 -3.898 3.565 1.00 86.44 286 ALA A O 1
ATOM 2374 N N . ILE A 1 287 ? -21.153 -1.751 3.627 1.00 87.06 287 ILE A N 1
ATOM 2375 C CA . ILE A 1 287 ? -20.187 -1.825 2.522 1.00 87.06 287 ILE A CA 1
ATOM 2376 C C . ILE A 1 287 ? -18.984 -2.681 2.931 1.00 87.06 287 ILE A C 1
ATOM 2378 O O . ILE A 1 287 ? -18.562 -3.547 2.167 1.00 87.06 287 ILE A O 1
ATOM 2382 N N . ALA A 1 288 ? -18.470 -2.496 4.153 1.00 86.06 288 ALA A N 1
ATOM 2383 C CA . ALA A 1 288 ? -17.368 -3.301 4.684 1.00 86.06 288 ALA A CA 1
ATOM 2384 C C . ALA A 1 288 ? -17.698 -4.805 4.671 1.00 86.06 288 ALA A C 1
ATOM 2386 O O . ALA A 1 288 ? -16.905 -5.622 4.201 1.00 86.06 288 ALA A O 1
ATOM 2387 N N . LEU A 1 289 ? -18.902 -5.173 5.126 1.00 85.19 289 LEU A N 1
ATOM 2388 C CA . LEU A 1 289 ? -19.370 -6.562 5.151 1.00 85.19 289 LEU A CA 1
ATOM 2389 C C . LEU A 1 289 ? -19.601 -7.148 3.752 1.00 85.19 289 LEU A C 1
ATOM 2391 O O . LEU A 1 289 ? -19.431 -8.351 3.552 1.00 85.19 289 LEU A O 1
ATOM 2395 N N . GLU A 1 290 ? -20.029 -6.334 2.787 1.00 83.31 290 GLU A N 1
ATOM 2396 C CA . GLU A 1 290 ? -20.188 -6.766 1.397 1.00 83.31 290 GLU A CA 1
ATOM 2397 C C . GLU A 1 290 ? -18.831 -7.067 0.754 1.00 83.31 290 GLU A C 1
ATOM 2399 O O . GLU A 1 290 ? -18.648 -8.151 0.190 1.00 83.31 290 GLU A O 1
ATOM 2404 N N . ARG A 1 291 ? -17.859 -6.160 0.920 1.00 78.12 291 ARG A N 1
ATOM 2405 C CA . ARG A 1 291 ? -16.485 -6.351 0.435 1.00 78.12 291 ARG A CA 1
ATOM 2406 C C . ARG A 1 291 ? -15.809 -7.551 1.078 1.00 78.12 291 ARG A C 1
ATOM 2408 O O . ARG A 1 291 ? -15.180 -8.345 0.388 1.00 78.12 291 ARG A O 1
ATOM 2415 N N . GLU A 1 292 ? -15.965 -7.741 2.387 1.00 75.25 292 GLU A N 1
ATOM 2416 C CA . GLU A 1 292 ? -15.386 -8.911 3.049 1.00 75.25 292 GLU A CA 1
ATOM 2417 C C . GLU A 1 292 ? -15.888 -10.207 2.399 1.00 75.25 292 GLU A C 1
ATOM 2419 O O . GLU A 1 292 ? -15.087 -11.081 2.069 1.00 75.25 292 GLU A O 1
ATOM 2424 N N . LYS A 1 293 ? -17.200 -10.314 2.149 1.00 71.44 293 LYS A N 1
ATOM 2425 C CA . LYS A 1 293 ? -17.812 -11.504 1.541 1.00 71.44 293 LYS A CA 1
ATOM 2426 C C . LYS A 1 293 ? -17.329 -11.762 0.117 1.00 71.44 293 LYS A C 1
ATOM 2428 O O . LYS A 1 293 ? -17.167 -12.931 -0.237 1.00 71.44 293 LYS A O 1
ATOM 2433 N N . SER A 1 294 ? -17.102 -10.722 -0.687 1.00 62.59 294 SER A N 1
ATOM 2434 C CA . SER A 1 294 ? -16.611 -10.881 -2.063 1.00 62.59 294 SER A CA 1
ATOM 2435 C C . SER A 1 294 ? -15.159 -11.374 -2.112 1.00 62.59 294 SER A C 1
ATOM 2437 O O . SER A 1 294 ? -14.795 -12.127 -3.016 1.00 62.59 294 SER A O 1
ATOM 2439 N N . ILE A 1 295 ? -14.358 -11.041 -1.095 1.00 63.00 295 ILE A N 1
ATOM 2440 C CA . ILE A 1 295 ? -12.938 -11.404 -0.987 1.00 63.00 295 ILE A CA 1
ATOM 2441 C C . ILE A 1 295 ? -12.729 -12.844 -0.473 1.00 63.00 295 ILE A C 1
ATOM 2443 O O . ILE A 1 295 ? -11.628 -13.389 -0.602 1.00 63.00 295 ILE A O 1
ATOM 2447 N N . ILE A 1 296 ? -13.760 -13.523 0.061 1.00 56.66 296 ILE A N 1
ATOM 2448 C CA . ILE A 1 296 ? -13.668 -14.925 0.526 1.00 56.66 296 ILE A CA 1
ATOM 2449 C C . ILE A 1 296 ? -13.474 -15.874 -0.670 1.00 56.66 296 ILE A C 1
ATOM 2451 O O . ILE A 1 296 ? -14.373 -16.594 -1.110 1.00 56.66 296 ILE A O 1
ATOM 2455 N N . ARG A 1 297 ? -12.245 -15.945 -1.180 1.00 55.03 297 ARG A N 1
ATOM 2456 C CA . ARG A 1 297 ? -11.797 -17.013 -2.067 1.00 55.03 297 ARG A CA 1
ATOM 2457 C C . ARG A 1 297 ? -11.459 -18.231 -1.219 1.00 55.03 297 ARG A C 1
ATOM 2459 O O . ARG A 1 297 ? -10.709 -18.156 -0.244 1.00 55.03 297 ARG A O 1
ATOM 2466 N N . LYS A 1 298 ? -11.993 -19.395 -1.601 1.00 49.41 298 LYS A N 1
ATOM 2467 C CA . LYS A 1 298 ? -11.545 -20.676 -1.036 1.00 49.41 298 LYS A CA 1
ATOM 2468 C C . LYS A 1 298 ? -10.027 -20.777 -1.251 1.00 49.41 298 LYS A C 1
ATOM 2470 O O . LYS A 1 298 ? -9.594 -20.615 -2.393 1.00 49.41 298 LYS A O 1
ATOM 2475 N N . PRO A 1 299 ? -9.211 -21.039 -0.211 1.00 52.97 299 PRO A N 1
ATOM 2476 C CA . PRO A 1 299 ? -7.771 -21.125 -0.394 1.00 52.97 299 PRO A CA 1
ATOM 2477 C C . PRO A 1 299 ? -7.474 -22.238 -1.397 1.00 52.97 299 PRO A C 1
ATOM 2479 O O . PRO A 1 299 ? -7.849 -23.390 -1.175 1.00 52.97 299 PRO A O 1
ATOM 2482 N N . LYS 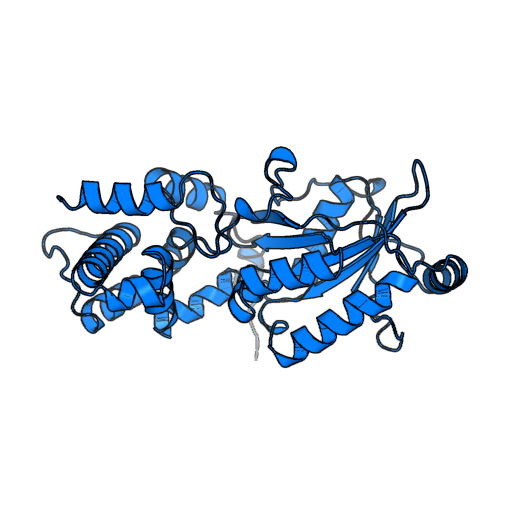A 1 300 ? -6.812 -21.880 -2.500 1.00 48.59 300 LYS A N 1
ATOM 2483 C CA . LYS A 1 300 ? -6.592 -22.741 -3.675 1.00 48.59 300 LYS A CA 1
ATOM 2484 C C . LYS A 1 300 ? -5.893 -24.066 -3.337 1.00 48.59 300 LYS A C 1
ATOM 2486 O O . LYS A 1 300 ? -6.077 -25.053 -4.036 1.00 48.59 300 LYS A O 1
ATOM 2491 N N . TYR A 1 301 ? -5.139 -24.086 -2.237 1.00 54.31 301 TYR A N 1
ATOM 2492 C CA . TYR A 1 301 ? -4.358 -25.230 -1.765 1.00 54.31 301 TYR A CA 1
ATOM 2493 C C . TYR A 1 301 ? -4.823 -25.775 -0.409 1.00 54.31 301 TYR A C 1
ATOM 2495 O O . TYR A 1 301 ? -4.125 -26.597 0.178 1.00 54.31 301 TYR A O 1
ATOM 2503 N N . LYS A 1 302 ? -5.982 -25.341 0.117 1.00 54.19 302 LYS A N 1
ATOM 2504 C CA . LYS A 1 302 ? -6.476 -25.788 1.436 1.00 54.19 302 LYS A CA 1
ATOM 2505 C C . LYS A 1 302 ? -6.523 -27.311 1.538 1.00 54.19 302 LYS A C 1
ATOM 2507 O O . LYS A 1 302 ? -6.178 -27.867 2.576 1.00 54.19 302 LYS A O 1
ATOM 2512 N N . ASP A 1 303 ? -6.934 -27.960 0.456 1.00 52.59 303 ASP A N 1
ATOM 2513 C CA . ASP A 1 303 ? -7.052 -29.412 0.402 1.00 52.59 303 ASP A CA 1
ATOM 2514 C C . ASP A 1 303 ? -5.678 -30.084 0.293 1.00 52.59 303 ASP A C 1
ATOM 2516 O O . ASP A 1 303 ? -5.441 -31.066 0.984 1.00 52.59 303 ASP A O 1
ATOM 2520 N N . ILE A 1 304 ? -4.732 -29.487 -0.444 1.00 56.22 304 ILE A N 1
ATOM 2521 C CA . ILE A 1 304 ? -3.349 -29.979 -0.574 1.00 56.22 304 ILE A CA 1
ATOM 2522 C C . ILE A 1 304 ? -2.607 -29.916 0.767 1.00 56.22 304 ILE A C 1
ATOM 2524 O O . ILE A 1 304 ? -2.001 -30.905 1.179 1.00 56.22 304 ILE A O 1
ATOM 2528 N N . PHE A 1 305 ? -2.707 -28.797 1.491 1.00 56.41 305 PHE A N 1
ATOM 2529 C CA . PHE A 1 305 ? -2.081 -28.648 2.809 1.00 56.41 305 PHE A CA 1
ATOM 2530 C C . PHE A 1 305 ? -2.744 -29.504 3.895 1.00 56.41 305 PHE A C 1
ATOM 2532 O O . PHE A 1 305 ? -2.078 -29.889 4.848 1.00 56.41 305 PHE A O 1
ATOM 2539 N N . ARG A 1 306 ? -4.028 -29.859 3.751 1.00 54.34 306 ARG A N 1
ATOM 2540 C CA . ARG A 1 306 ? -4.690 -30.829 4.642 1.00 54.34 306 ARG A CA 1
ATOM 2541 C C . ARG A 1 306 ? -4.195 -32.261 4.443 1.00 54.34 306 ARG A C 1
ATOM 2543 O O . ARG A 1 306 ? -4.258 -33.044 5.383 1.00 54.34 306 ARG A O 1
ATOM 2550 N N . THR A 1 307 ? -3.720 -32.595 3.246 1.00 52.44 307 THR A N 1
ATOM 2551 C CA . THR A 1 307 ? -3.129 -33.906 2.922 1.00 52.44 307 THR A CA 1
ATOM 2552 C C . THR A 1 307 ? -1.617 -33.986 3.130 1.00 52.44 307 THR A C 1
ATOM 2554 O O . THR A 1 307 ? -1.060 -35.077 3.032 1.00 52.44 307 THR A O 1
ATOM 2557 N N . LEU A 1 308 ? -0.943 -32.872 3.429 1.00 49.38 308 LEU A N 1
ATOM 2558 C CA . LEU A 1 308 ? 0.478 -32.869 3.778 1.00 49.38 308 LEU A CA 1
ATOM 2559 C C . LEU A 1 308 ? 0.662 -33.409 5.206 1.00 49.38 308 LEU A C 1
ATOM 2561 O O . LEU A 1 308 ? 0.633 -32.671 6.187 1.00 49.38 308 LEU A O 1
ATOM 2565 N N . LEU A 1 309 ? 0.844 -34.726 5.307 1.00 50.25 309 LEU A N 1
ATOM 2566 C CA . LEU A 1 309 ? 1.465 -35.371 6.462 1.00 50.25 309 LEU A CA 1
ATOM 2567 C C . LEU A 1 309 ? 2.956 -35.018 6.443 1.00 50.25 309 LEU A C 1
ATOM 2569 O O . LEU A 1 309 ? 3.691 -35.484 5.575 1.00 50.25 309 LEU A O 1
ATOM 2573 N N . VAL A 1 310 ? 3.394 -34.183 7.383 1.00 54.75 310 VAL A N 1
ATOM 2574 C CA . VAL A 1 310 ? 4.821 -34.044 7.693 1.00 54.75 310 VAL A CA 1
ATOM 2575 C C . VAL A 1 310 ? 5.222 -35.318 8.434 1.00 54.75 310 VAL A C 1
ATOM 2577 O O . VAL A 1 310 ? 4.746 -35.563 9.540 1.00 54.75 310 VAL A O 1
ATOM 2580 N N . ILE A 1 311 ? 6.009 -36.167 7.776 1.00 41.56 311 ILE A N 1
ATOM 2581 C CA . ILE A 1 311 ? 6.639 -37.339 8.387 1.00 41.56 311 ILE A CA 1
ATOM 2582 C C . ILE A 1 311 ? 8.025 -36.874 8.837 1.00 41.56 311 ILE A C 1
ATOM 2584 O O . ILE A 1 311 ? 8.825 -36.492 7.983 1.00 41.56 311 ILE A O 1
ATOM 2588 N N . ASP A 1 312 ? 8.247 -36.856 10.152 1.00 37.50 312 ASP A N 1
ATOM 2589 C CA . ASP A 1 312 ? 9.565 -36.670 10.782 1.00 37.50 312 ASP A CA 1
ATOM 2590 C C . ASP A 1 312 ? 10.381 -37.971 10.738 1.00 37.50 312 ASP A C 1
ATOM 2592 O O . ASP A 1 312 ? 9.782 -39.050 10.989 1.00 37.50 312 ASP A O 1
#

Radius of gyration: 21.85 Å; chains: 1; bounding box: 52×58×61 Å

Secondary structure (DSSP, 8-state):
--HHHHHHHHHHTTTT-EEEEEHHHHHHHS-HHHHHHHHHHTT----TTS---HHHHHHHHHHHHHHHHHH-HHHHHHHSSHHHHHHHHHHTSHHHHGGGGGGS-SSHHHHHHHHHHHHHHTT-EEEE-TT-TTSTT--SEEEEE-SSS-EEEEEEEE-GGG-SHHHHHHHHHHHHHGGGT-SEEEEEE-HHHHHHH-HHHHHHHHHHHT-EEEEEETTTTEEEEEE-----SS--HHHHHHHHHHS-SS-SB-GGG-SS--SSB--TTT-S-GGGEEEEE---HHHHHHHHHHH-PPPTTHHHHHH-----